Protein AF-A0A7S2LSP1-F1 (afdb_monomer_lite)

Foldseek 3Di:
DDDDDDDDDDDDDDPDDPPPPPDDDDPPPPPDDPPPPVVVVVVVVVVCVVDPVSVVVVVCVVVVVVVVVVVVVPPPDDDDPCPVQVVLQVCLVVCVCCVPPNQDPAFFDDDPVCVVVPVVVDDRNVRRVVVLVVLCVVLVNDLVVCQLFEEEEEQCQLPPSQLSSLVSSDLNHAYEYEHQHPSSQVNSVVVCVVVVSPRYHYDHDDLLDDPAAFQQGLEYHYGPPLVVDPDNPSNVVSSNRNHHVNGTYTD

Organism: NCBI:txid267567

pLDDT: mean 78.88, std 23.54, range [28.19, 98.88]

Secondary structure (DSSP, 8-state):
---------------------------------TTHHHHHHHHHHHHHHH-HHHHHHHHHHHHHHHHHHHHHHS-SS---TTHHHHHHHHHHHTTHHHHHHTT--S-----HHHHHH-TTSS-HHHHHHHHHHHHHHHTT--TTTTTT-EEEEET-TTSHHHHHHHHHT-TT-EEEEEES-HHHHHHHHHHHHHTT-TTEEEEE--TTS--S-TT-EEEEE-SS-GGG-S-HHHHHHHHHHHEEEEEEEE-

InterPro domains:
  IPR025714 Methyltransferase domain [PF13847] (146-251)
  IPR025774 Picrinine-N-methytransferase-like [PS51581] (66-251)
  IPR029063 S-adenosyl-L-methionine-dependent methyltransferase superfamily [G3DSA:3.40.50.150] (92-251)
  IPR029063 S-adenosyl-L-methionine-dependent methyltransferase superfamily [SSF53335] (82-250)
  IPR050447 Erg6/SMT methyltransferase [PTHR44068] (80-251)

Sequence (251 aa):
MRTFASAAAAGSFLLAAPSSAFTTQPRQQQSSSTALSMGLKTQIVSKVVQNPITAAVAGTALVGTAAVKVVLDRPSRTYNENSVAEEYDAWTQDGILEYYWGEHIHLGYYDEEEMKNGYKKKDFIQAKYDFIDEMMKFGGIDAEADKGAKVLDVGCGFGGTSRYLADKLGPKADVTGITLSPNQVKRGTELAEERGLSNAKFTVMNALEMDFPDNSFDIVWACESGEHMPDKEAYINEMMRVLKPGGKFVM

Radius of gyration: 30.18 Å; chains: 1; bounding box: 73×59×81 Å

Structure (mmCIF, N/CA/C/O backbone):
data_AF-A0A7S2LSP1-F1
#
_entry.id   AF-A0A7S2LSP1-F1
#
loop_
_atom_site.group_PDB
_atom_site.id
_atom_site.type_symbol
_atom_site.label_atom_id
_atom_site.label_alt_id
_atom_site.label_comp_id
_atom_site.label_asym_id
_atom_site.label_entity_id
_atom_site.label_seq_id
_atom_site.pdbx_PDB_ins_code
_atom_site.Cartn_x
_atom_site.Cartn_y
_atom_site.Cartn_z
_atom_site.occupancy
_atom_site.B_iso_or_equiv
_atom_site.auth_seq_id
_atom_site.auth_comp_id
_atom_site.auth_asym_id
_atom_site.auth_atom_id
_atom_site.pdbx_PDB_model_num
ATOM 1 N N . MET A 1 1 ? -54.194 29.969 12.866 1.00 36.47 1 MET A N 1
ATOM 2 C CA . MET A 1 1 ? -54.854 31.291 12.906 1.00 36.47 1 MET A CA 1
ATOM 3 C C . MET A 1 1 ? -53.920 32.281 12.220 1.00 36.47 1 MET A C 1
ATOM 5 O O . MET A 1 1 ? -52.794 32.411 12.670 1.00 36.47 1 MET A O 1
ATOM 9 N N . ARG A 1 2 ? -54.406 32.912 11.138 1.00 38.59 2 ARG A N 1
ATOM 10 C CA . ARG A 1 2 ? -53.826 34.027 10.353 1.00 38.59 2 ARG A CA 1
ATOM 11 C C . ARG A 1 2 ? -52.707 33.733 9.342 1.00 38.59 2 ARG A C 1
ATOM 13 O O . ARG A 1 2 ? -51.523 33.892 9.591 1.00 38.59 2 ARG A O 1
ATOM 20 N N . THR A 1 3 ? -53.191 33.409 8.147 1.00 34.12 3 THR A N 1
ATOM 21 C CA . THR A 1 3 ? -52.771 33.924 6.835 1.00 34.12 3 THR A CA 1
ATOM 22 C C . THR A 1 3 ? -52.621 35.453 6.790 1.00 34.12 3 THR A C 1
ATOM 24 O O . THR A 1 3 ? -53.465 36.139 7.361 1.00 34.12 3 THR A O 1
ATOM 27 N N . PHE A 1 4 ? -51.662 35.969 6.011 1.00 35.19 4 PHE A N 1
ATOM 28 C CA . PHE A 1 4 ? -51.899 36.997 4.983 1.00 35.19 4 PHE A CA 1
ATOM 29 C C . PHE A 1 4 ? -50.812 36.923 3.903 1.00 35.19 4 PHE A C 1
ATOM 31 O O . PHE A 1 4 ? -49.624 36.813 4.190 1.00 35.19 4 PHE A O 1
ATOM 38 N N . ALA A 1 5 ? -51.284 36.941 2.661 1.00 32.72 5 ALA A N 1
ATOM 39 C CA . ALA A 1 5 ? -50.531 36.947 1.423 1.00 32.72 5 ALA A CA 1
ATOM 40 C C . ALA A 1 5 ? -50.261 38.385 0.949 1.00 32.72 5 ALA A C 1
ATOM 42 O O . ALA A 1 5 ? -51.041 39.284 1.255 1.00 32.72 5 ALA A O 1
ATOM 43 N N . SER A 1 6 ? -49.245 38.564 0.102 1.00 32.78 6 SER A N 1
ATOM 44 C CA . SER A 1 6 ? -49.302 39.523 -1.007 1.00 32.78 6 SER A CA 1
ATOM 45 C C . SER A 1 6 ? -48.396 39.061 -2.149 1.00 32.78 6 SER A C 1
ATOM 47 O O . SER A 1 6 ? -47.192 38.899 -1.978 1.00 32.78 6 SER A O 1
ATOM 49 N N . ALA A 1 7 ? -49.018 38.859 -3.311 1.00 30.23 7 ALA A N 1
ATOM 50 C CA . ALA A 1 7 ? -48.406 38.824 -4.640 1.00 30.23 7 ALA A CA 1
ATOM 51 C C . ALA A 1 7 ? -47.999 40.271 -5.042 1.00 30.23 7 ALA A C 1
ATOM 53 O O . ALA A 1 7 ? -48.320 41.201 -4.306 1.00 30.23 7 ALA A O 1
ATOM 54 N N . ALA A 1 8 ? -47.338 40.624 -6.144 1.00 28.92 8 ALA A N 1
ATOM 55 C CA . ALA A 1 8 ? -46.839 39.980 -7.355 1.00 28.92 8 ALA A CA 1
ATOM 56 C C . ALA A 1 8 ? -45.820 40.962 -7.987 1.00 28.92 8 ALA A C 1
ATOM 58 O O . ALA A 1 8 ? -45.977 42.166 -7.798 1.00 28.92 8 ALA A O 1
ATOM 59 N N . ALA A 1 9 ? -44.865 40.490 -8.795 1.00 29.41 9 ALA A N 1
ATOM 60 C CA . ALA A 1 9 ? -44.631 41.002 -10.157 1.00 29.41 9 ALA A CA 1
ATOM 61 C C . ALA A 1 9 ? -43.457 40.275 -10.832 1.00 29.41 9 ALA A C 1
ATOM 63 O O . ALA A 1 9 ? -42.404 40.052 -10.245 1.00 29.41 9 ALA A O 1
ATOM 64 N N . ALA A 1 10 ? -43.707 39.906 -12.084 1.00 31.02 10 ALA A N 1
ATOM 65 C CA . ALA A 1 10 ? -42.876 39.151 -13.002 1.00 31.02 10 ALA A CA 1
ATOM 66 C C . ALA A 1 10 ? -41.481 39.744 -13.263 1.00 31.02 10 ALA A C 1
ATOM 68 O O . ALA A 1 10 ? -41.325 40.938 -13.505 1.00 31.02 10 ALA A O 1
ATOM 69 N N . GLY A 1 11 ? -40.499 38.849 -13.347 1.00 28.19 11 GLY A N 1
ATOM 70 C CA . GLY A 1 11 ? -39.176 39.091 -13.909 1.00 28.19 11 GLY A CA 1
ATOM 71 C C . GLY A 1 11 ? -38.591 37.765 -14.379 1.00 28.19 11 GLY A C 1
ATOM 72 O O . GLY A 1 11 ? -37.789 37.151 -13.685 1.00 28.19 11 GLY A O 1
ATOM 73 N N . SER A 1 12 ? -39.071 37.276 -15.522 1.00 33.75 12 SER A N 1
ATOM 74 C CA . SER A 1 12 ? -38.555 36.074 -16.176 1.00 33.75 12 SER A CA 1
ATOM 75 C C . SER A 1 12 ? -37.100 36.279 -16.595 1.00 33.75 12 SER A C 1
ATOM 77 O O . SER A 1 12 ? -36.829 37.118 -17.447 1.00 33.75 12 SER A O 1
ATOM 79 N N . PHE A 1 13 ? -36.188 35.462 -16.074 1.00 30.25 13 PHE A N 1
ATOM 80 C CA . PHE A 1 13 ? -34.921 35.158 -16.737 1.00 30.25 13 PHE A CA 1
ATOM 81 C C . PHE A 1 13 ? -34.689 33.647 -16.660 1.00 30.25 13 PHE A C 1
ATOM 83 O O . PHE A 1 13 ? -34.227 33.108 -15.658 1.00 30.25 13 PHE A O 1
ATOM 90 N N . LEU A 1 14 ? -35.079 32.962 -17.739 1.00 28.83 14 LEU A N 1
ATOM 91 C CA . LEU A 1 14 ? -34.605 31.620 -18.049 1.00 28.83 14 LEU A CA 1
ATOM 92 C C . LEU A 1 14 ? -33.095 31.708 -18.307 1.00 28.83 14 LEU A C 1
ATOM 94 O O . LEU A 1 14 ? -32.675 32.352 -19.268 1.00 28.83 14 LEU A O 1
ATOM 98 N N . LEU A 1 15 ? -32.285 31.027 -17.499 1.00 31.31 15 LEU A N 1
ATOM 99 C CA . LEU A 1 15 ? -30.933 30.647 -17.903 1.00 31.31 15 LEU A CA 1
ATOM 100 C C . LEU A 1 15 ? -31.055 29.378 -18.747 1.00 31.31 15 LEU A C 1
ATOM 102 O O . LEU A 1 15 ? -31.272 28.279 -18.242 1.00 31.31 15 LEU A O 1
ATOM 106 N N . ALA A 1 16 ? -31.009 29.582 -20.061 1.00 32.25 16 ALA A N 1
ATOM 107 C CA . ALA A 1 16 ? -31.028 28.534 -21.063 1.00 32.25 16 ALA A CA 1
ATOM 108 C C . ALA A 1 16 ? -29.745 27.694 -20.989 1.00 32.25 16 ALA A C 1
ATOM 110 O O . ALA A 1 16 ? -28.635 28.222 -21.038 1.00 32.25 16 ALA A O 1
ATOM 111 N N . ALA A 1 17 ? -29.915 26.375 -20.923 1.00 36.56 17 ALA A N 1
ATOM 112 C CA . ALA A 1 17 ? -28.877 25.420 -21.280 1.00 36.56 17 ALA A CA 1
ATOM 113 C C . ALA A 1 17 ? -28.510 25.602 -22.766 1.00 36.56 17 ALA A C 1
ATOM 115 O O . ALA A 1 17 ? -29.412 25.825 -23.582 1.00 36.56 17 ALA A O 1
ATOM 116 N N . PRO A 1 18 ? -27.232 25.485 -23.166 1.00 32.72 18 PRO A N 1
ATOM 117 C CA . PRO A 1 18 ? -26.888 25.483 -24.577 1.00 32.72 18 PRO A CA 1
ATOM 118 C C . PRO A 1 18 ? -27.371 24.170 -25.205 1.00 32.72 18 PRO A C 1
ATOM 120 O O . PRO A 1 18 ? -26.727 23.129 -25.110 1.00 32.72 18 PRO A O 1
ATOM 123 N N . SER A 1 19 ? -28.532 24.226 -25.855 1.00 33.56 19 SER A N 1
ATOM 124 C CA . SER A 1 19 ? -28.987 23.210 -26.795 1.00 33.56 19 SER A CA 1
ATOM 125 C C . SER A 1 19 ? -28.207 23.370 -28.101 1.00 33.56 19 SER A C 1
ATOM 127 O O . SER A 1 19 ? -28.525 24.235 -28.919 1.00 33.56 19 SER A O 1
ATOM 129 N N . SER A 1 20 ? -27.196 22.541 -28.338 1.00 34.50 20 SER A N 1
ATOM 130 C CA . SER A 1 20 ? -26.651 22.347 -29.683 1.00 34.50 20 SER A CA 1
ATOM 131 C C . SER A 1 20 ? -27.585 21.416 -30.460 1.00 34.50 20 SER A C 1
ATOM 133 O O . SER A 1 20 ? -27.357 20.218 -30.611 1.00 34.50 20 SER A O 1
ATOM 135 N N . ALA A 1 21 ? -28.688 21.989 -30.942 1.00 33.03 21 ALA A N 1
ATOM 136 C CA . ALA A 1 21 ? -29.533 21.357 -31.938 1.00 33.03 21 ALA A CA 1
ATOM 137 C C . ALA A 1 21 ? -28.718 21.173 -33.226 1.00 33.03 21 ALA A C 1
ATOM 139 O O . ALA A 1 21 ? -28.309 22.143 -33.869 1.00 33.03 21 ALA A O 1
ATOM 140 N N . PHE A 1 22 ? -28.487 19.915 -33.596 1.00 30.62 22 PHE A N 1
ATOM 141 C CA . PHE A 1 22 ? -28.019 19.519 -34.918 1.00 30.62 22 PHE A CA 1
ATOM 142 C C . PHE A 1 22 ? -28.998 20.058 -35.971 1.00 30.62 22 PHE A C 1
ATOM 144 O O . PHE A 1 22 ? -30.047 19.472 -36.225 1.00 30.62 22 PHE A O 1
ATOM 151 N N . THR A 1 23 ? -28.665 21.196 -36.579 1.00 30.95 23 THR A N 1
ATOM 152 C CA . THR A 1 23 ? -29.337 21.675 -37.787 1.00 30.95 23 THR A CA 1
ATOM 153 C C . THR A 1 23 ? -28.594 21.097 -38.980 1.00 30.95 23 THR A C 1
ATOM 155 O O . THR A 1 23 ? -27.478 21.499 -39.306 1.00 30.95 23 THR A O 1
ATOM 158 N N . THR A 1 24 ? -29.213 20.112 -39.618 1.00 35.16 24 THR A N 1
ATOM 159 C CA . THR A 1 24 ? -28.797 19.554 -40.900 1.00 35.16 24 THR A CA 1
ATOM 160 C C . THR A 1 24 ? -29.021 20.589 -42.002 1.00 35.16 24 THR A C 1
ATOM 162 O O . THR A 1 24 ? -30.133 20.774 -42.488 1.00 35.16 24 THR A O 1
ATOM 165 N N . GLN A 1 25 ? -27.959 21.270 -42.438 1.00 35.34 25 GLN A N 1
ATOM 166 C CA . GLN A 1 25 ? -27.978 21.910 -43.754 1.00 35.34 25 GLN A CA 1
ATOM 167 C C . GLN A 1 25 ? -27.759 20.846 -44.842 1.00 35.34 25 GLN A C 1
ATOM 169 O O . GLN A 1 25 ? -26.892 19.981 -44.679 1.00 35.34 25 GLN A O 1
ATOM 174 N N . PRO A 1 26 ? -28.510 20.879 -45.959 1.00 31.83 26 PRO A N 1
ATOM 175 C CA . PRO A 1 26 ? -28.298 19.950 -47.054 1.00 31.83 26 PRO A CA 1
ATOM 176 C C . PRO A 1 26 ? -26.955 20.271 -47.709 1.00 31.83 26 PRO A C 1
ATOM 178 O O . PRO A 1 26 ? -26.747 21.340 -48.283 1.00 31.83 26 PRO A O 1
ATOM 181 N N . ARG A 1 27 ? -26.023 19.325 -47.608 1.00 30.88 27 ARG A N 1
ATOM 182 C CA . ARG A 1 27 ? -24.746 19.382 -48.311 1.00 30.88 27 ARG A CA 1
ATOM 183 C C . ARG A 1 27 ? -25.042 19.366 -49.808 1.00 30.88 27 ARG A C 1
ATOM 185 O O . ARG A 1 27 ? -25.559 18.373 -50.315 1.00 30.88 27 ARG A O 1
ATOM 192 N N . GLN A 1 28 ? -24.715 20.452 -50.509 1.00 31.45 28 GLN A N 1
ATOM 193 C CA . GLN A 1 28 ? -24.675 20.437 -51.966 1.00 31.45 28 GLN A CA 1
ATOM 194 C C . GLN A 1 28 ? -23.787 19.276 -52.410 1.00 31.45 28 GLN A C 1
ATOM 196 O O . GLN A 1 28 ? -22.609 19.185 -52.057 1.00 31.45 28 GLN A O 1
ATOM 201 N N . GLN A 1 29 ? -24.390 18.367 -53.164 1.00 36.03 29 GLN A N 1
ATOM 202 C CA . GLN A 1 29 ? -23.725 17.242 -53.784 1.00 36.03 29 GLN A CA 1
ATOM 203 C C . GLN A 1 29 ? -22.889 17.785 -54.946 1.00 36.03 29 GLN A C 1
ATOM 205 O O . GLN A 1 29 ? -23.326 17.823 -56.091 1.00 36.03 29 GLN A O 1
ATOM 210 N N . GLN A 1 30 ? -21.682 18.260 -54.641 1.00 31.86 30 GLN A N 1
ATOM 211 C CA . GLN A 1 30 ? -20.674 18.499 -55.662 1.00 31.86 30 GLN A CA 1
ATOM 212 C C . GLN A 1 30 ? -20.087 17.136 -56.035 1.00 31.86 30 GLN A C 1
ATOM 214 O O . GLN A 1 30 ? -19.256 16.576 -55.322 1.00 31.86 30 GLN A O 1
ATOM 219 N N . SER A 1 31 ? -20.576 16.569 -57.138 1.00 48.62 31 SER A N 1
ATOM 220 C CA . SER A 1 31 ? -19.979 15.395 -57.767 1.00 48.62 31 SER A CA 1
ATOM 221 C C . SER A 1 31 ? -18.606 15.778 -58.329 1.00 48.62 31 SER A C 1
ATOM 223 O O . SER A 1 31 ? -18.492 16.196 -59.482 1.00 48.62 31 SER A O 1
ATOM 225 N N . SER A 1 32 ? -17.552 15.676 -57.521 1.00 36.12 32 SER A N 1
ATOM 226 C CA . SER A 1 32 ? -16.181 15.702 -58.026 1.00 36.12 32 SER A CA 1
ATOM 227 C C . SER A 1 32 ? -15.772 14.277 -58.407 1.00 36.12 32 SER A C 1
ATOM 229 O O . SER A 1 32 ? -15.825 13.330 -57.626 1.00 36.12 32 SER A O 1
ATOM 231 N N . SER A 1 33 ? -15.455 14.128 -59.687 1.00 41.84 33 SER A N 1
ATOM 232 C CA . SER A 1 33 ? -15.175 12.886 -60.396 1.00 41.84 33 SER A CA 1
ATOM 233 C C . SER A 1 33 ? -14.120 12.006 -59.718 1.00 41.84 33 SER A C 1
ATOM 235 O O . SER A 1 33 ? -12.957 12.391 -59.587 1.00 41.84 33 SER A O 1
ATOM 237 N N . THR A 1 34 ? -14.491 10.761 -59.439 1.00 43.22 34 THR A N 1
ATOM 238 C CA . THR A 1 34 ? -13.656 9.652 -58.943 1.00 43.22 34 THR A CA 1
ATOM 239 C C . THR A 1 34 ? -12.623 9.126 -59.956 1.00 43.22 34 THR A C 1
ATOM 241 O O . THR A 1 34 ? -12.116 8.017 -59.811 1.00 43.22 34 THR A O 1
ATOM 244 N N . ALA A 1 35 ? -12.287 9.891 -60.997 1.00 41.19 35 ALA A N 1
ATOM 245 C CA . ALA A 1 35 ? -11.472 9.407 -62.111 1.00 41.19 35 ALA A CA 1
ATOM 246 C C . ALA A 1 35 ? -9.956 9.623 -61.930 1.00 41.19 35 ALA A C 1
ATOM 248 O O . ALA A 1 35 ? -9.170 8.902 -62.541 1.00 41.19 35 ALA A O 1
ATOM 249 N N . LEU A 1 36 ? -9.512 10.555 -61.072 1.00 38.00 36 LEU A N 1
ATOM 250 C CA . LEU A 1 36 ? -8.075 10.855 -60.937 1.00 38.00 36 LEU A CA 1
ATOM 251 C C . LEU A 1 36 ? -7.322 9.971 -59.921 1.00 38.00 36 LEU A C 1
ATOM 253 O O . LEU A 1 36 ? -6.106 9.834 -60.030 1.00 38.00 36 LEU A O 1
ATOM 257 N N . SER A 1 37 ? -8.002 9.336 -58.954 1.00 41.91 37 SER A N 1
ATOM 258 C CA . SER A 1 37 ? -7.323 8.552 -57.900 1.00 41.91 37 SER A CA 1
ATOM 259 C C . SER A 1 37 ? -7.091 7.078 -58.259 1.00 41.91 37 SER A C 1
ATOM 261 O O . SER A 1 37 ? -6.185 6.452 -57.704 1.00 41.91 37 SER A O 1
ATOM 263 N N . MET A 1 38 ? -7.846 6.525 -59.219 1.00 39.69 38 MET A N 1
ATOM 264 C CA . MET A 1 38 ? -7.600 5.173 -59.735 1.00 39.69 38 MET A CA 1
ATOM 265 C C . MET A 1 38 ? -6.449 5.139 -60.745 1.00 39.69 38 MET A C 1
ATOM 267 O O . MET A 1 38 ? -5.655 4.207 -60.714 1.00 39.69 38 MET A O 1
ATOM 271 N N . GLY A 1 39 ? -6.292 6.162 -61.594 1.00 39.88 39 GLY A N 1
ATOM 272 C CA . GLY A 1 39 ? -5.244 6.179 -62.624 1.00 39.88 39 GLY A CA 1
ATOM 273 C C . GLY A 1 39 ? -3.821 6.132 -62.053 1.00 39.88 39 GLY A C 1
ATOM 274 O O . GLY A 1 39 ? -2.969 5.411 -62.569 1.00 39.88 39 GLY A O 1
ATOM 275 N N . LEU A 1 40 ? -3.578 6.832 -60.939 1.00 43.38 40 LEU A N 1
ATOM 276 C CA . LEU A 1 40 ? -2.264 6.871 -60.292 1.00 43.38 40 LEU A CA 1
ATOM 277 C C . LEU A 1 40 ? -1.933 5.560 -59.555 1.00 43.38 40 LEU A C 1
ATOM 279 O O . LEU A 1 40 ? -0.805 5.079 -59.633 1.00 43.38 40 LEU A O 1
ATOM 283 N N . LYS A 1 41 ? -2.924 4.935 -58.898 1.00 47.47 41 LYS A N 1
ATOM 284 C CA . LYS A 1 41 ? -2.752 3.634 -58.228 1.00 47.47 41 LYS A CA 1
ATOM 285 C C . LYS A 1 41 ? -2.502 2.510 -59.239 1.00 47.47 41 LYS A C 1
ATOM 287 O O . LYS A 1 41 ? -1.605 1.701 -59.026 1.00 47.47 41 LYS A O 1
ATOM 292 N N . THR A 1 42 ? -3.204 2.502 -60.371 1.00 46.16 42 THR A N 1
ATOM 293 C CA . THR A 1 42 ? -3.038 1.469 -61.408 1.00 46.16 42 THR A CA 1
ATOM 294 C C . THR A 1 42 ? -1.716 1.610 -62.175 1.00 46.16 42 THR A C 1
ATOM 296 O O . THR A 1 42 ? -1.091 0.603 -62.496 1.00 46.16 42 THR A O 1
ATOM 299 N N . GLN A 1 43 ? -1.222 2.834 -62.410 1.00 47.81 43 GLN A N 1
ATOM 300 C CA . GLN A 1 43 ? 0.088 3.064 -63.045 1.00 47.81 43 GLN A CA 1
ATOM 301 C C . GLN A 1 43 ? 1.274 2.641 -62.163 1.00 47.81 43 GLN A C 1
ATOM 303 O O . GLN A 1 43 ? 2.248 2.081 -62.669 1.00 47.81 43 GLN A O 1
ATOM 308 N N . ILE A 1 44 ? 1.194 2.873 -60.849 1.00 51.66 44 ILE A N 1
ATOM 309 C CA . ILE A 1 44 ? 2.241 2.467 -59.899 1.00 51.66 44 ILE A CA 1
ATOM 310 C C . ILE A 1 44 ? 2.258 0.941 -59.752 1.00 51.66 44 ILE A C 1
ATOM 312 O O . ILE A 1 44 ? 3.320 0.330 -59.850 1.00 51.66 44 ILE A O 1
ATOM 316 N N . VAL A 1 45 ? 1.086 0.310 -59.624 1.00 52.69 45 VAL A N 1
ATOM 317 C CA . VAL A 1 45 ? 0.968 -1.157 -59.566 1.00 52.69 45 VAL A CA 1
ATOM 318 C C . VAL A 1 45 ? 1.456 -1.800 -60.873 1.00 52.69 45 VAL A C 1
ATOM 320 O O . VAL A 1 45 ? 2.208 -2.768 -60.833 1.00 52.69 45 VAL A O 1
ATOM 323 N N . SER A 1 46 ? 1.142 -1.218 -62.036 1.00 49.91 46 SER A N 1
ATOM 324 C CA . SER A 1 46 ? 1.602 -1.726 -63.338 1.00 49.91 46 SER A CA 1
ATOM 325 C C . SER A 1 46 ? 3.122 -1.644 -63.532 1.00 49.91 46 SER A C 1
ATOM 327 O O . SER A 1 46 ? 3.687 -2.528 -64.172 1.00 49.91 46 SER A O 1
ATOM 329 N N . LYS A 1 47 ? 3.804 -0.614 -63.005 1.00 49.59 47 LYS A N 1
ATOM 330 C CA . LYS A 1 47 ? 5.272 -0.485 -63.118 1.00 49.59 47 LYS A CA 1
ATOM 331 C C . LYS A 1 47 ? 6.030 -1.384 -62.142 1.00 49.59 47 LYS A C 1
ATOM 333 O O . LYS A 1 47 ? 7.102 -1.874 -62.484 1.00 49.59 47 LYS A O 1
ATOM 338 N N . VAL A 1 48 ? 5.474 -1.6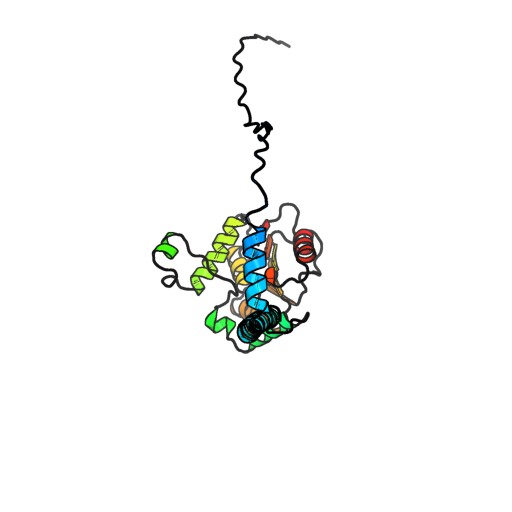25 -60.954 1.00 51.34 48 VAL A N 1
ATOM 339 C CA . VAL A 1 48 ? 6.079 -2.508 -59.942 1.00 51.34 48 VAL A CA 1
ATOM 340 C C . VAL A 1 48 ? 6.031 -3.977 -60.377 1.00 51.34 48 VAL A C 1
ATOM 342 O O . VAL A 1 48 ? 6.959 -4.719 -60.079 1.00 51.34 48 VAL A O 1
ATOM 345 N N . VAL A 1 49 ? 5.008 -4.387 -61.136 1.00 51.84 49 VAL A N 1
ATOM 346 C CA . VAL A 1 49 ? 4.830 -5.782 -61.590 1.00 51.84 49 VAL A CA 1
ATOM 347 C C . VAL A 1 49 ? 5.649 -6.118 -62.850 1.00 51.84 49 VAL A C 1
ATOM 349 O O . VAL A 1 49 ? 5.959 -7.281 -63.084 1.00 51.84 49 VAL A O 1
ATOM 352 N N . GLN A 1 50 ? 6.044 -5.125 -63.656 1.00 55.47 50 GLN A N 1
ATOM 353 C CA . GLN A 1 50 ? 6.770 -5.354 -64.918 1.00 55.47 50 GLN A CA 1
ATOM 354 C C . GLN A 1 50 ? 8.296 -5.420 -64.780 1.00 55.47 50 GLN A C 1
ATOM 356 O O . GLN A 1 50 ? 8.965 -5.904 -65.692 1.00 55.47 50 GLN A O 1
ATOM 361 N N . ASN A 1 51 ? 8.860 -4.955 -63.663 1.00 56.91 51 ASN A N 1
ATOM 362 C CA . ASN A 1 51 ? 10.293 -5.046 -63.408 1.00 56.91 51 ASN A CA 1
ATOM 363 C C . ASN A 1 51 ? 10.556 -6.087 -62.306 1.00 56.91 51 ASN A C 1
ATOM 365 O O . ASN A 1 51 ? 10.173 -5.846 -61.157 1.00 56.91 51 ASN A O 1
ATOM 369 N N . PRO A 1 52 ? 11.230 -7.214 -62.612 1.00 59.97 52 PRO A N 1
ATOM 370 C CA . PRO A 1 52 ? 11.478 -8.274 -61.636 1.00 59.97 52 PRO A CA 1
ATOM 371 C C . PRO A 1 52 ? 12.257 -7.775 -60.412 1.00 59.97 52 PRO A C 1
ATOM 373 O O . PRO A 1 52 ? 12.057 -8.286 -59.315 1.00 59.97 52 PRO A O 1
ATOM 376 N N . ILE A 1 53 ? 13.078 -6.729 -60.564 1.00 60.75 53 ILE A N 1
ATOM 377 C CA . ILE A 1 53 ? 13.816 -6.111 -59.455 1.00 60.75 53 ILE A CA 1
ATOM 378 C C . ILE A 1 53 ? 12.862 -5.338 -58.534 1.00 60.75 53 ILE A C 1
ATOM 380 O O . ILE A 1 53 ? 12.960 -5.435 -57.316 1.00 60.75 53 ILE A O 1
ATOM 384 N N . THR A 1 54 ? 11.906 -4.591 -59.090 1.00 59.06 54 THR A N 1
ATOM 385 C CA . THR A 1 54 ? 10.965 -3.779 -58.301 1.00 59.06 54 THR A CA 1
ATOM 386 C C . THR A 1 54 ? 9.914 -4.643 -57.603 1.00 59.06 54 THR A C 1
ATOM 388 O O . THR A 1 54 ? 9.596 -4.387 -56.442 1.00 59.06 54 THR A O 1
ATOM 391 N N . ALA A 1 55 ? 9.434 -5.701 -58.263 1.00 59.75 55 ALA A N 1
ATOM 392 C CA . ALA A 1 55 ? 8.562 -6.704 -57.654 1.00 59.75 55 ALA A CA 1
ATOM 393 C C . ALA A 1 55 ? 9.272 -7.452 -56.515 1.00 59.75 55 ALA A C 1
ATOM 395 O O . ALA A 1 55 ? 8.690 -7.632 -55.445 1.00 59.75 55 ALA A O 1
ATOM 396 N N . ALA A 1 56 ? 10.543 -7.827 -56.717 1.00 61.72 56 ALA A N 1
ATOM 397 C CA . ALA A 1 56 ? 11.352 -8.456 -55.681 1.00 61.72 56 ALA A CA 1
ATOM 398 C C . ALA A 1 56 ? 11.515 -7.530 -54.470 1.00 61.72 56 ALA A C 1
ATOM 400 O O . ALA A 1 56 ? 11.168 -7.942 -53.372 1.00 61.72 56 ALA A O 1
ATOM 401 N N . VAL A 1 57 ? 11.935 -6.273 -54.669 1.00 64.00 57 VAL A N 1
ATOM 402 C CA . VAL A 1 57 ? 12.130 -5.284 -53.589 1.00 64.00 57 VAL A CA 1
ATOM 403 C C . VAL A 1 57 ? 10.836 -5.001 -52.816 1.00 64.00 57 VAL A C 1
ATOM 405 O O . VAL A 1 57 ? 10.860 -4.926 -51.587 1.00 64.00 57 VAL A O 1
ATOM 408 N N . ALA A 1 58 ? 9.696 -4.876 -53.502 1.00 63.81 58 ALA A N 1
ATOM 409 C CA . ALA A 1 58 ? 8.400 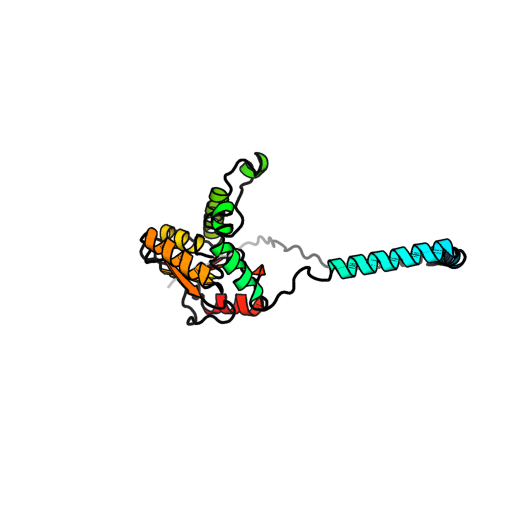-4.695 -52.845 1.00 63.81 58 ALA A CA 1
ATOM 410 C C . ALA A 1 58 ? 7.985 -5.939 -52.035 1.00 63.81 58 ALA A C 1
ATOM 412 O O . ALA A 1 58 ? 7.464 -5.809 -50.926 1.00 63.81 58 ALA A O 1
ATOM 413 N N . GLY A 1 59 ? 8.264 -7.137 -52.559 1.00 63.38 59 GLY A N 1
ATOM 414 C CA . GLY A 1 59 ? 8.060 -8.404 -51.859 1.00 63.38 59 GLY A CA 1
ATOM 415 C C . GLY A 1 59 ? 8.923 -8.528 -50.601 1.00 63.38 59 GLY A C 1
ATOM 416 O O . GLY A 1 59 ? 8.399 -8.855 -49.538 1.00 63.38 59 GLY A O 1
ATOM 417 N N . THR A 1 60 ? 10.219 -8.197 -50.674 1.00 65.12 60 THR A N 1
ATOM 418 C CA . THR A 1 60 ? 11.113 -8.215 -49.502 1.00 65.12 60 THR A CA 1
ATOM 419 C C . THR A 1 60 ? 10.710 -7.186 -48.456 1.00 65.12 60 THR A C 1
ATOM 421 O O . THR A 1 60 ? 10.787 -7.485 -47.269 1.00 65.12 60 THR A O 1
ATOM 424 N N . ALA A 1 61 ? 10.249 -6.001 -48.866 1.00 71.19 61 ALA A N 1
ATOM 425 C CA . ALA A 1 61 ? 9.764 -4.986 -47.935 1.00 71.19 61 ALA A CA 1
ATOM 426 C C . ALA A 1 61 ? 8.511 -5.460 -47.180 1.00 71.19 61 ALA A C 1
ATOM 428 O O . ALA A 1 61 ? 8.467 -5.361 -45.958 1.00 71.19 61 ALA A O 1
ATOM 429 N N . LEU A 1 62 ? 7.532 -6.050 -47.877 1.00 69.56 62 LEU A N 1
ATOM 430 C CA . LEU A 1 62 ? 6.321 -6.600 -47.253 1.00 69.56 62 LEU A CA 1
ATOM 431 C C . LEU A 1 62 ? 6.628 -7.752 -46.293 1.00 69.56 62 LEU A C 1
ATOM 433 O O . LEU A 1 62 ? 6.109 -7.773 -45.178 1.00 69.56 62 LEU A O 1
ATOM 437 N N . VAL A 1 63 ? 7.494 -8.685 -46.697 1.00 74.00 63 VAL A N 1
ATOM 438 C CA . VAL A 1 63 ? 7.931 -9.796 -45.837 1.00 74.00 63 VAL A CA 1
ATOM 439 C C . VAL A 1 63 ? 8.725 -9.274 -44.640 1.00 74.00 63 VAL A C 1
ATOM 441 O O . VAL A 1 63 ? 8.511 -9.739 -43.526 1.00 74.00 63 VAL A O 1
ATOM 444 N N . GLY A 1 64 ? 9.588 -8.276 -44.838 1.00 77.12 64 GLY A N 1
ATOM 445 C CA . GLY A 1 64 ? 10.346 -7.630 -43.770 1.00 77.12 64 GLY A CA 1
ATOM 446 C C . GLY A 1 64 ? 9.439 -6.940 -42.752 1.00 77.12 64 GLY A C 1
ATOM 447 O O . GLY A 1 64 ? 9.574 -7.180 -41.557 1.00 77.12 64 GLY A O 1
ATOM 448 N N . THR A 1 65 ? 8.464 -6.148 -43.203 1.00 75.44 65 THR A N 1
ATOM 449 C CA . THR A 1 65 ? 7.488 -5.501 -42.313 1.00 75.44 65 THR A CA 1
ATOM 450 C C . THR A 1 65 ? 6.616 -6.525 -41.592 1.00 75.44 65 THR A C 1
ATOM 452 O O . THR A 1 65 ? 6.386 -6.378 -40.396 1.00 75.44 65 THR A O 1
ATOM 455 N N . ALA A 1 66 ? 6.169 -7.584 -42.272 1.00 76.75 66 ALA A N 1
ATOM 456 C CA . ALA A 1 66 ? 5.409 -8.659 -41.641 1.00 76.75 66 ALA A CA 1
ATOM 457 C C . ALA A 1 66 ? 6.249 -9.427 -40.607 1.00 76.75 66 ALA A C 1
ATOM 459 O O . ALA A 1 66 ? 5.753 -9.716 -39.526 1.00 76.75 66 ALA A O 1
ATOM 460 N N . ALA A 1 67 ? 7.524 -9.706 -40.891 1.00 78.38 67 ALA A N 1
ATOM 461 C CA . ALA A 1 67 ? 8.434 -10.361 -39.956 1.00 78.38 67 ALA A CA 1
ATOM 462 C C . ALA A 1 67 ? 8.720 -9.483 -38.732 1.00 78.38 67 ALA A C 1
ATOM 464 O O . ALA A 1 67 ? 8.635 -9.968 -37.609 1.00 78.38 67 ALA A O 1
ATOM 465 N N . VAL A 1 68 ? 8.980 -8.186 -38.931 1.00 77.00 68 VAL A N 1
ATOM 466 C CA . VAL A 1 68 ? 9.125 -7.214 -37.836 1.00 77.00 68 VAL A CA 1
ATOM 467 C C . VAL A 1 68 ? 7.842 -7.147 -37.015 1.00 77.00 68 VAL A C 1
ATOM 469 O O . VAL A 1 68 ? 7.910 -7.218 -35.795 1.00 77.00 68 VAL A O 1
ATOM 472 N N . LYS A 1 69 ? 6.670 -7.098 -37.658 1.00 74.31 69 LYS A N 1
ATOM 473 C CA . LYS A 1 69 ? 5.385 -7.116 -36.956 1.00 74.31 69 LYS A CA 1
ATOM 474 C C . LYS A 1 69 ? 5.207 -8.402 -36.148 1.00 74.31 69 LYS A C 1
ATOM 476 O O . LYS A 1 69 ? 4.851 -8.325 -34.989 1.00 74.31 69 LYS A O 1
ATOM 481 N N . VAL A 1 70 ? 5.521 -9.567 -36.710 1.00 77.25 70 VAL A N 1
ATOM 482 C CA . VAL A 1 70 ? 5.451 -10.855 -35.999 1.00 77.25 70 VAL A CA 1
ATOM 483 C C . VAL A 1 70 ? 6.429 -10.911 -34.823 1.00 77.25 70 VAL A C 1
ATOM 485 O O . VAL A 1 70 ? 6.104 -11.503 -33.802 1.00 77.25 70 VAL A O 1
ATOM 488 N N . VAL A 1 71 ? 7.615 -10.314 -34.944 1.00 77.44 71 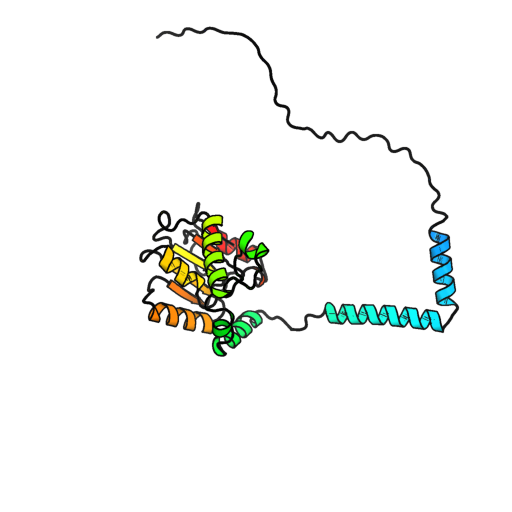VAL A N 1
ATOM 489 C CA . VAL A 1 71 ? 8.585 -10.221 -33.842 1.00 77.44 71 VAL A CA 1
ATOM 490 C C . VAL A 1 71 ? 8.105 -9.255 -32.756 1.00 77.44 71 VAL A C 1
ATOM 492 O O . VAL A 1 71 ? 8.278 -9.559 -31.585 1.00 77.44 71 VAL A O 1
ATOM 495 N N . LEU A 1 72 ? 7.488 -8.130 -33.126 1.00 73.44 72 LEU A N 1
ATOM 496 C CA . LEU A 1 72 ? 6.956 -7.141 -32.181 1.00 73.44 72 LEU A CA 1
ATOM 497 C C . LEU A 1 72 ? 5.645 -7.590 -31.515 1.00 73.44 72 LEU A C 1
ATOM 499 O O . LEU A 1 72 ? 5.422 -7.287 -30.349 1.00 73.44 72 LEU A O 1
ATOM 503 N N . ASP A 1 73 ? 4.788 -8.309 -32.242 1.00 74.06 73 ASP A N 1
ATOM 504 C CA . ASP A 1 73 ? 3.518 -8.851 -31.741 1.00 74.06 73 ASP A CA 1
ATOM 505 C C . ASP A 1 73 ? 3.725 -10.106 -30.882 1.00 74.06 73 ASP A C 1
ATOM 507 O O . ASP A 1 73 ? 2.838 -10.490 -30.121 1.00 74.06 73 ASP A O 1
ATOM 511 N N . ARG A 1 74 ? 4.864 -10.795 -31.033 1.00 68.12 74 ARG A N 1
ATOM 512 C CA . ARG A 1 74 ? 5.229 -11.902 -30.153 1.00 68.12 74 ARG A CA 1
ATOM 513 C C . ARG A 1 74 ? 5.796 -11.309 -28.868 1.00 68.12 74 ARG A C 1
ATOM 515 O O . ARG A 1 74 ? 6.873 -10.714 -28.923 1.00 68.12 74 ARG A O 1
ATOM 522 N N . PRO A 1 75 ? 5.125 -11.476 -27.715 1.00 56.69 75 PRO A N 1
ATOM 523 C CA . PRO A 1 75 ? 5.698 -11.035 -26.457 1.00 56.69 75 PRO A CA 1
ATOM 524 C C . PRO A 1 75 ? 7.051 -11.729 -26.276 1.00 56.69 75 PRO A C 1
ATOM 526 O O . PRO A 1 75 ? 7.187 -12.932 -26.508 1.00 56.69 75 PRO A O 1
ATOM 529 N N . SER A 1 76 ? 8.073 -10.962 -25.895 1.00 58.41 76 SER A N 1
ATOM 530 C CA . SER A 1 76 ? 9.436 -11.476 -25.698 1.00 58.41 76 SER A CA 1
ATOM 531 C C . SER A 1 76 ? 9.529 -12.503 -24.562 1.00 58.41 76 SER A C 1
ATOM 533 O O . SER A 1 76 ? 10.548 -13.180 -24.429 1.00 58.41 76 SER A O 1
ATOM 535 N N . ARG A 1 77 ? 8.464 -12.626 -23.758 1.00 54.97 77 ARG A N 1
ATOM 536 C CA . ARG A 1 77 ? 8.306 -13.559 -22.645 1.00 54.97 77 ARG A CA 1
ATOM 537 C C . ARG A 1 77 ? 6.937 -14.232 -22.697 1.00 54.97 77 ARG A C 1
ATOM 539 O O . ARG A 1 77 ? 5.936 -13.613 -23.051 1.00 54.97 77 ARG A O 1
ATOM 546 N N . THR A 1 78 ? 6.898 -15.506 -22.329 1.00 51.00 78 THR A N 1
ATOM 547 C CA . THR A 1 78 ? 5.652 -16.243 -22.106 1.00 51.00 78 THR A CA 1
ATOM 548 C C . THR A 1 78 ? 5.147 -15.937 -20.701 1.00 51.00 78 THR A C 1
ATOM 550 O O . THR A 1 78 ? 5.788 -16.334 -19.732 1.00 51.00 78 THR A O 1
ATOM 553 N N . TYR A 1 79 ? 4.017 -15.245 -20.599 1.00 53.75 79 TYR A N 1
ATOM 554 C CA . TYR A 1 79 ? 3.328 -15.021 -19.331 1.00 53.75 79 TYR A CA 1
ATOM 555 C C . TYR A 1 79 ? 2.440 -16.227 -19.022 1.00 53.75 79 TYR A C 1
ATOM 557 O O . TYR A 1 79 ? 1.710 -16.704 -19.893 1.00 53.75 79 TYR A O 1
ATOM 565 N N . ASN A 1 80 ? 2.524 -16.729 -17.797 1.00 70.38 80 ASN A N 1
ATOM 566 C CA . ASN A 1 80 ? 1.596 -17.716 -17.254 1.00 70.38 80 ASN A CA 1
ATOM 567 C C . ASN A 1 80 ? 1.004 -17.156 -15.950 1.00 70.38 80 ASN A C 1
ATOM 569 O O . ASN A 1 80 ? 1.423 -16.096 -15.489 1.00 70.38 80 ASN A O 1
ATOM 573 N N . GLU A 1 81 ? 0.030 -17.844 -15.357 1.00 63.41 81 GLU A N 1
ATOM 574 C CA . GLU A 1 81 ? -0.660 -17.365 -14.145 1.00 63.41 81 GLU A CA 1
ATOM 575 C C . GLU A 1 81 ? 0.297 -17.078 -12.972 1.00 63.41 81 GLU A C 1
ATOM 577 O O . GLU A 1 81 ? 0.022 -16.205 -12.153 1.00 63.41 81 GLU A O 1
ATOM 582 N N . ASN A 1 82 ? 1.459 -17.736 -12.936 1.00 75.19 82 ASN A N 1
ATOM 583 C CA . ASN A 1 82 ? 2.450 -17.609 -11.869 1.00 75.19 82 ASN A CA 1
ATOM 584 C C . ASN A 1 82 ? 3.613 -16.667 -12.211 1.00 75.19 82 ASN A C 1
ATOM 586 O O . ASN A 1 82 ? 4.366 -16.300 -11.312 1.00 75.19 82 ASN A O 1
ATOM 590 N N . SER A 1 83 ? 3.775 -16.244 -13.471 1.00 75.44 83 SER A N 1
ATOM 591 C CA . SER A 1 83 ? 4.998 -15.550 -13.906 1.00 75.44 83 SER A CA 1
ATOM 592 C C . SER A 1 83 ? 5.241 -14.236 -13.161 1.00 75.44 83 SER A C 1
ATOM 594 O O . SER A 1 83 ? 6.384 -13.864 -12.933 1.00 75.44 83 SER A O 1
ATOM 596 N N . VAL A 1 84 ? 4.172 -13.552 -12.740 1.00 74.69 84 VAL A N 1
ATOM 597 C CA . VAL A 1 84 ? 4.283 -12.319 -11.947 1.00 74.69 84 VAL A CA 1
ATOM 598 C C . VAL A 1 84 ? 4.825 -12.625 -10.549 1.00 74.69 84 VAL A C 1
ATOM 600 O O . VAL A 1 84 ? 5.770 -11.982 -10.101 1.00 74.69 84 VAL A O 1
ATOM 603 N N . ALA A 1 85 ? 4.263 -13.629 -9.871 1.00 73.31 85 ALA A N 1
ATOM 604 C CA . ALA A 1 85 ? 4.709 -14.026 -8.538 1.00 73.31 85 ALA A CA 1
ATOM 605 C C . ALA A 1 85 ? 6.168 -14.509 -8.552 1.00 73.31 85 ALA A C 1
ATOM 607 O O . ALA A 1 85 ? 6.950 -14.091 -7.704 1.00 73.31 85 ALA A O 1
ATOM 608 N N . GLU A 1 86 ? 6.548 -15.311 -9.553 1.00 76.62 86 GLU A N 1
ATOM 609 C CA . GLU A 1 86 ? 7.920 -15.800 -9.735 1.00 76.62 86 GLU A CA 1
ATOM 610 C C . GLU A 1 86 ? 8.930 -14.655 -9.943 1.00 76.62 86 GLU A C 1
ATOM 612 O O . GLU A 1 86 ? 10.012 -14.674 -9.353 1.00 76.62 86 GLU A O 1
ATOM 617 N N . GLU A 1 87 ? 8.588 -13.637 -10.744 1.00 76.81 87 GLU A N 1
ATOM 618 C CA . GLU A 1 87 ? 9.457 -12.473 -10.971 1.00 76.81 87 GLU A CA 1
ATOM 619 C C . GLU A 1 87 ? 9.643 -11.641 -9.691 1.00 76.81 87 GLU A C 1
ATOM 621 O O . GLU A 1 87 ? 10.775 -11.300 -9.336 1.00 76.81 87 GLU A O 1
ATOM 626 N N . TYR A 1 88 ? 8.561 -11.363 -8.956 1.00 75.56 88 TYR A N 1
ATOM 627 C CA . TYR A 1 88 ? 8.651 -10.637 -7.687 1.00 75.56 88 TYR A CA 1
ATOM 628 C C . TYR A 1 88 ? 9.394 -11.427 -6.608 1.00 75.56 88 TYR A C 1
ATOM 630 O O . TYR A 1 88 ? 10.196 -10.840 -5.880 1.00 75.56 88 TYR A O 1
ATOM 638 N N . ASP A 1 89 ? 9.189 -12.744 -6.528 1.00 75.19 89 ASP A N 1
ATOM 639 C CA . ASP A 1 89 ? 9.921 -13.612 -5.606 1.00 75.19 89 ASP A CA 1
ATOM 640 C C . ASP A 1 89 ? 11.430 -13.556 -5.864 1.00 75.19 89 ASP A C 1
ATOM 642 O O . ASP A 1 89 ? 12.199 -13.416 -4.908 1.00 75.19 89 ASP A O 1
ATOM 646 N N . ALA A 1 90 ? 11.847 -13.623 -7.133 1.00 69.06 90 ALA A N 1
ATOM 647 C CA . ALA A 1 90 ? 13.252 -13.535 -7.525 1.00 69.06 90 ALA A CA 1
ATOM 648 C C . ALA A 1 90 ? 13.849 -12.162 -7.182 1.00 69.06 90 ALA A C 1
ATOM 650 O O . ALA A 1 90 ? 14.895 -12.073 -6.543 1.00 69.06 90 ALA A O 1
ATOM 651 N N . TRP A 1 91 ? 13.162 -11.073 -7.532 1.00 69.81 91 TRP A N 1
ATOM 652 C CA . TRP A 1 91 ? 13.663 -9.725 -7.266 1.00 69.81 91 TRP A CA 1
ATOM 653 C C . TRP A 1 91 ? 13.732 -9.366 -5.781 1.00 69.81 91 TRP A C 1
ATOM 655 O O . TRP A 1 91 ? 14.631 -8.621 -5.376 1.00 69.81 91 TRP A O 1
ATOM 665 N N . THR A 1 92 ? 12.796 -9.872 -4.973 1.00 71.06 92 THR A N 1
ATOM 666 C CA . THR A 1 92 ? 12.839 -9.728 -3.514 1.00 71.06 92 THR A CA 1
ATOM 667 C C . THR A 1 92 ? 13.987 -10.544 -2.927 1.00 71.06 92 THR A C 1
ATOM 669 O O . THR A 1 92 ? 14.714 -10.029 -2.082 1.00 71.06 92 THR A O 1
ATOM 672 N N . GLN A 1 93 ? 14.211 -11.775 -3.399 1.00 68.44 93 GLN A N 1
ATOM 673 C CA . GLN A 1 93 ? 15.340 -12.595 -2.952 1.00 68.44 93 GLN A CA 1
ATOM 674 C C . GLN A 1 93 ? 16.694 -11.956 -3.285 1.00 68.44 93 GLN A C 1
ATOM 676 O O . GLN A 1 93 ? 17.594 -11.955 -2.444 1.00 68.44 93 GLN A O 1
ATOM 681 N N . ASP A 1 94 ? 16.827 -11.382 -4.478 1.00 69.19 94 ASP A N 1
ATOM 682 C CA . ASP A 1 94 ? 18.064 -10.742 -4.926 1.00 69.19 94 ASP A CA 1
ATOM 683 C C . ASP A 1 94 ? 18.306 -9.372 -4.260 1.00 69.19 94 ASP A C 1
ATOM 685 O O . ASP A 1 94 ? 19.367 -8.771 -4.441 1.00 69.19 94 ASP A O 1
ATOM 689 N N . GLY A 1 95 ? 17.325 -8.836 -3.519 1.00 72.19 95 GLY A N 1
ATOM 690 C CA . GLY A 1 95 ? 17.386 -7.514 -2.883 1.00 72.19 95 GLY A CA 1
ATOM 691 C C . GLY A 1 95 ? 17.435 -6.341 -3.873 1.00 72.19 95 GLY A C 1
ATOM 692 O O . GLY A 1 95 ? 17.602 -5.190 -3.470 1.00 72.19 95 GLY A O 1
ATOM 693 N N . ILE A 1 96 ? 17.281 -6.612 -5.173 1.00 73.12 96 ILE A N 1
ATOM 694 C CA . ILE A 1 96 ? 17.415 -5.628 -6.256 1.00 73.12 96 ILE A CA 1
ATOM 695 C C . ILE A 1 96 ? 16.347 -4.542 -6.131 1.00 73.12 96 ILE A C 1
ATOM 697 O O . ILE A 1 96 ? 16.646 -3.359 -6.309 1.00 73.12 96 ILE A O 1
ATOM 701 N N . LEU A 1 97 ? 15.110 -4.926 -5.804 1.00 70.25 97 LEU A N 1
ATOM 702 C CA . LEU A 1 97 ? 14.030 -3.957 -5.624 1.00 70.25 97 LEU A CA 1
ATOM 703 C C . LEU A 1 97 ? 14.283 -3.064 -4.415 1.00 70.25 97 LEU A C 1
ATOM 705 O O . LEU A 1 97 ? 14.229 -1.852 -4.563 1.00 70.25 97 LEU A O 1
ATOM 709 N N . GLU A 1 98 ? 14.642 -3.621 -3.260 1.00 77.88 98 GLU A N 1
ATOM 710 C CA . GLU A 1 98 ? 14.943 -2.804 -2.077 1.00 77.88 98 GLU A CA 1
ATOM 711 C C . GLU A 1 98 ? 16.099 -1.828 -2.337 1.00 77.88 98 GLU A C 1
ATOM 713 O O . GLU A 1 98 ? 16.014 -0.655 -1.976 1.00 77.88 98 GLU A O 1
ATOM 718 N N . TYR A 1 99 ? 17.147 -2.279 -3.033 1.00 75.69 99 TYR A N 1
ATOM 719 C CA . TYR A 1 99 ? 18.313 -1.452 -3.336 1.00 75.69 99 TYR A CA 1
ATOM 720 C C . TYR A 1 99 ? 17.999 -0.262 -4.258 1.00 75.69 99 TYR A C 1
ATOM 722 O O . TYR A 1 99 ? 18.460 0.850 -4.002 1.00 75.69 99 TYR A O 1
ATOM 730 N N . TYR A 1 100 ? 17.231 -0.471 -5.334 1.00 73.69 100 TYR A N 1
ATOM 731 C CA . TYR A 1 100 ? 16.951 0.584 -6.322 1.00 73.69 100 TYR A CA 1
ATOM 732 C C . TYR A 1 100 ? 15.665 1.366 -6.050 1.00 73.69 100 TYR A C 1
ATOM 734 O O . TYR A 1 100 ? 15.575 2.545 -6.394 1.00 73.69 100 TYR A O 1
ATOM 742 N N . TRP A 1 101 ? 14.652 0.712 -5.485 1.00 76.69 101 TRP A N 1
ATOM 743 C CA . TRP A 1 101 ? 13.309 1.260 -5.316 1.00 76.69 101 TRP A CA 1
ATOM 744 C C . TRP A 1 101 ? 13.010 1.673 -3.871 1.00 76.69 101 TRP A C 1
ATOM 746 O O . TRP A 1 101 ? 11.998 2.342 -3.653 1.00 76.69 101 TRP A O 1
ATOM 756 N N . GLY A 1 102 ? 13.872 1.357 -2.902 1.00 85.81 102 GLY A N 1
ATOM 757 C CA . GLY A 1 102 ? 13.529 1.506 -1.491 1.00 85.81 102 GLY A CA 1
ATOM 758 C C . GLY A 1 102 ? 12.379 0.564 -1.143 1.00 85.81 102 GLY A C 1
ATOM 759 O O . GLY A 1 102 ? 12.296 -0.527 -1.694 1.00 85.81 102 GLY A O 1
ATOM 760 N N . GLU A 1 103 ? 11.463 0.978 -0.268 1.00 85.50 103 GLU A N 1
ATOM 761 C CA . GLU A 1 103 ? 10.379 0.094 0.199 1.00 85.50 103 GLU A CA 1
ATOM 762 C C . GLU A 1 103 ? 9.094 0.133 -0.623 1.00 85.50 103 GLU A C 1
ATOM 764 O O . GLU A 1 103 ? 8.180 -0.662 -0.401 1.00 85.50 103 GLU A O 1
ATOM 769 N N . HIS A 1 104 ? 9.028 1.057 -1.573 1.00 88.88 104 HIS A N 1
ATOM 770 C CA . HIS A 1 104 ? 7.839 1.342 -2.355 1.00 88.88 104 HIS A CA 1
ATOM 771 C C . HIS A 1 104 ? 8.057 0.911 -3.802 1.00 88.88 104 HIS A C 1
ATOM 773 O O . HIS A 1 104 ? 8.893 1.472 -4.522 1.00 88.88 104 HIS A O 1
ATOM 779 N N . ILE A 1 105 ? 7.296 -0.092 -4.239 1.00 88.75 105 ILE A N 1
ATOM 780 C CA . ILE A 1 105 ? 7.325 -0.594 -5.616 1.00 88.75 105 ILE A CA 1
ATOM 781 C C . ILE A 1 105 ? 6.259 0.138 -6.438 1.00 88.75 105 ILE A C 1
ATOM 783 O O . ILE A 1 105 ? 5.304 -0.460 -6.908 1.00 88.75 105 ILE A O 1
ATOM 787 N N . HIS A 1 106 ? 6.409 1.453 -6.552 1.00 93.19 106 HIS A N 1
ATOM 788 C CA . HIS A 1 106 ? 5.604 2.288 -7.437 1.00 93.19 106 HIS A CA 1
ATOM 789 C C . HIS A 1 106 ? 6.393 3.537 -7.835 1.00 93.19 106 HIS A C 1
ATOM 791 O O . HIS A 1 106 ? 7.494 3.783 -7.314 1.00 93.19 106 HIS A O 1
ATOM 797 N N . LEU A 1 107 ? 5.863 4.320 -8.769 1.00 92.38 107 LEU A N 1
ATOM 798 C CA . LEU A 1 107 ? 6.464 5.580 -9.193 1.00 92.38 107 LEU A CA 1
ATOM 799 C C . LEU A 1 107 ? 6.339 6.675 -8.120 1.00 92.38 107 LEU A C 1
ATOM 801 O O . LEU A 1 107 ? 5.693 6.519 -7.084 1.00 92.38 107 LEU A O 1
ATOM 805 N N . GLY A 1 108 ? 7.042 7.785 -8.346 1.00 93.25 108 GLY A N 1
ATOM 806 C CA . GLY A 1 108 ? 7.057 8.935 -7.445 1.00 93.25 108 GLY A CA 1
ATOM 807 C C . GLY A 1 108 ? 6.258 10.121 -7.980 1.00 93.25 108 GLY A C 1
ATOM 808 O O . GLY A 1 108 ? 6.101 10.282 -9.191 1.00 93.25 108 GLY A O 1
ATOM 809 N N . TYR A 1 109 ? 5.815 10.985 -7.071 1.00 95.69 109 TYR A N 1
ATOM 810 C CA . TYR A 1 109 ? 5.148 12.244 -7.369 1.00 95.69 109 TYR A CA 1
ATOM 811 C C . TYR A 1 109 ? 6.144 13.398 -7.454 1.00 95.69 109 TYR A C 1
ATOM 813 O O . TYR A 1 109 ? 7.056 13.528 -6.629 1.00 95.69 109 TYR A O 1
ATOM 821 N N . TYR A 1 110 ? 5.924 14.262 -8.441 1.00 95.56 110 TYR A N 1
ATOM 822 C CA . TYR A 1 110 ? 6.700 15.471 -8.681 1.00 95.56 110 TYR A CA 1
ATOM 823 C C . TYR A 1 110 ? 5.730 16.609 -8.979 1.00 95.56 110 TYR A C 1
ATOM 825 O O . TYR A 1 110 ? 4.943 16.512 -9.924 1.00 95.56 110 TYR A O 1
ATOM 833 N N . ASP A 1 111 ? 5.786 17.683 -8.199 1.00 93.12 111 ASP A N 1
ATOM 834 C CA . ASP A 1 111 ? 4.956 18.854 -8.457 1.00 93.12 111 ASP A CA 1
ATOM 835 C C . ASP A 1 111 ? 5.441 19.652 -9.687 1.00 93.12 111 ASP A C 1
ATOM 837 O O . ASP A 1 111 ? 6.474 19.366 -10.308 1.00 93.12 111 ASP A O 1
ATOM 841 N N . GLU A 1 112 ? 4.673 20.669 -10.087 1.00 92.25 112 GLU A N 1
ATOM 842 C CA . GLU A 1 112 ? 5.017 21.486 -11.253 1.00 92.25 112 GLU A CA 1
ATOM 843 C C . GLU A 1 112 ? 6.371 22.192 -11.139 1.00 92.25 112 GLU A C 1
ATOM 845 O O . GLU A 1 112 ? 7.055 22.380 -12.149 1.00 92.25 112 GLU A O 1
ATOM 850 N N . GLU A 1 113 ? 6.733 22.652 -9.945 1.00 91.62 113 GLU A N 1
ATOM 851 C CA . GLU A 1 113 ? 7.985 23.358 -9.711 1.00 91.62 113 GLU A CA 1
ATOM 852 C C . GLU A 1 113 ? 9.162 22.378 -9.768 1.00 91.62 113 GLU A C 1
ATOM 854 O O . GLU A 1 113 ? 10.158 22.649 -10.443 1.00 91.62 113 GLU A O 1
ATOM 859 N N . GLU A 1 114 ? 9.029 21.208 -9.150 1.00 92.25 114 GLU A N 1
ATOM 860 C CA . GLU A 1 114 ? 10.002 20.117 -9.182 1.00 92.25 114 GLU A CA 1
ATOM 861 C C . GLU A 1 114 ? 10.250 19.628 -10.614 1.00 92.25 114 GLU A C 1
ATOM 863 O O . GLU A 1 114 ? 11.404 19.472 -11.034 1.00 92.25 114 GLU A O 1
ATOM 868 N N . MET A 1 115 ? 9.189 19.474 -11.413 1.00 89.81 115 MET A N 1
ATOM 869 C CA . MET A 1 115 ? 9.307 19.132 -12.832 1.00 89.81 115 MET A CA 1
ATOM 870 C C . MET A 1 115 ? 10.039 20.220 -13.630 1.00 89.81 115 MET A C 1
ATOM 872 O O . MET A 1 115 ? 10.935 19.898 -14.417 1.00 89.81 115 MET A O 1
ATOM 876 N N . LYS A 1 116 ? 9.720 21.505 -13.405 1.00 91.75 116 LYS A N 1
ATOM 877 C CA . LYS A 1 116 ? 10.400 22.649 -14.052 1.00 91.75 116 LYS A CA 1
ATOM 878 C C . LYS A 1 116 ? 11.874 22.733 -13.656 1.00 91.75 116 LYS A C 1
ATOM 880 O O . LYS A 1 116 ? 12.730 23.019 -14.493 1.00 91.75 116 LYS A O 1
ATOM 885 N N . ASN A 1 117 ? 12.179 22.448 -12.395 1.00 88.56 117 ASN A N 1
ATOM 886 C CA . ASN A 1 117 ? 13.532 22.459 -11.853 1.00 88.56 117 ASN A CA 1
ATOM 887 C C . ASN A 1 117 ? 14.369 21.254 -12.312 1.00 88.56 117 ASN A C 1
ATOM 889 O O . ASN A 1 117 ? 15.599 21.301 -12.194 1.00 88.56 117 ASN A O 1
ATOM 893 N N . GLY A 1 118 ? 13.721 20.232 -12.874 1.00 86.88 118 GLY A N 1
ATOM 894 C CA . GLY A 1 118 ? 14.309 19.013 -13.406 1.00 86.88 118 GLY A CA 1
ATOM 895 C C . GLY A 1 118 ? 14.087 17.835 -12.462 1.00 86.88 118 GLY A C 1
ATOM 896 O O . GLY A 1 118 ? 14.651 17.802 -11.370 1.00 86.88 118 GLY A O 1
ATOM 897 N N . TYR A 1 119 ? 13.355 16.823 -12.938 1.00 75.50 119 TYR A N 1
ATOM 898 C CA . TYR A 1 119 ? 12.929 15.635 -12.176 1.00 75.50 119 TYR A CA 1
ATOM 899 C C . TYR A 1 119 ? 14.057 14.882 -11.445 1.00 75.50 119 TYR A C 1
ATOM 901 O O . TYR A 1 119 ? 13.804 14.179 -10.477 1.00 75.50 119 TYR A O 1
ATOM 909 N N . LYS A 1 120 ? 15.317 15.036 -11.870 1.00 83.44 120 LYS A N 1
ATOM 910 C CA . LYS A 1 120 ? 16.484 14.405 -11.228 1.00 83.44 120 LYS A CA 1
ATOM 911 C C . LYS A 1 120 ? 16.930 15.076 -9.925 1.00 83.44 120 LYS A C 1
ATOM 913 O O . LYS A 1 120 ? 17.852 14.576 -9.291 1.00 83.44 120 LYS A O 1
ATOM 918 N N . LYS A 1 121 ? 16.371 16.237 -9.570 1.00 88.44 121 LYS A N 1
ATOM 919 C CA . LYS A 1 121 ? 16.768 16.972 -8.359 1.00 88.44 121 LYS A CA 1
ATOM 920 C C . LYS A 1 121 ? 16.141 16.413 -7.090 1.00 88.44 121 LYS A C 1
ATOM 922 O O . LYS A 1 121 ? 16.770 16.480 -6.040 1.00 88.44 121 LYS A O 1
ATOM 927 N N . LYS A 1 122 ? 14.916 15.904 -7.190 1.00 89.88 122 LYS A N 1
ATOM 928 C CA . LYS A 1 122 ? 14.224 15.275 -6.073 1.00 89.88 122 LYS A CA 1
ATOM 929 C C . LYS A 1 122 ? 14.711 13.841 -5.924 1.00 89.88 122 LYS A C 1
ATOM 931 O O . LYS A 1 122 ? 14.871 13.128 -6.917 1.00 89.88 122 LYS A O 1
ATOM 936 N N . ASP A 1 123 ? 14.946 13.443 -4.681 1.00 91.25 123 ASP A N 1
ATOM 937 C CA . ASP A 1 123 ? 15.273 12.065 -4.350 1.00 91.25 123 ASP A CA 1
ATOM 938 C C . ASP A 1 123 ? 14.110 11.135 -4.732 1.00 91.25 123 ASP A C 1
ATOM 940 O O . ASP A 1 123 ? 12.948 11.408 -4.424 1.00 91.25 123 ASP A O 1
ATOM 944 N N . PHE A 1 124 ? 14.415 10.045 -5.437 1.00 89.75 124 PHE A N 1
ATOM 945 C CA . PHE A 1 124 ? 13.385 9.150 -5.964 1.00 89.75 124 PHE A CA 1
ATOM 946 C C . PHE A 1 124 ? 12.647 8.397 -4.855 1.00 89.75 124 PHE A C 1
ATOM 948 O O . PHE A 1 124 ? 11.464 8.112 -5.012 1.00 89.75 124 PHE A O 1
ATOM 955 N N . ILE A 1 125 ? 13.306 8.104 -3.729 1.00 90.31 125 ILE A N 1
ATOM 956 C CA . ILE A 1 125 ? 12.653 7.457 -2.589 1.00 90.31 125 ILE A CA 1
ATOM 957 C C . ILE A 1 125 ? 11.670 8.442 -1.954 1.00 90.31 125 ILE A C 1
ATOM 959 O O . ILE A 1 125 ? 10.512 8.084 -1.745 1.00 90.31 125 ILE A O 1
ATOM 963 N N . GLN A 1 126 ? 12.079 9.695 -1.730 1.00 93.12 126 GLN A N 1
ATOM 964 C CA . GLN A 1 126 ? 11.174 10.729 -1.216 1.00 93.12 126 GLN A CA 1
ATOM 965 C C . GLN A 1 126 ? 9.971 10.956 -2.142 1.00 93.12 126 GLN A C 1
ATOM 967 O O . GLN A 1 126 ? 8.841 11.036 -1.669 1.00 93.12 126 GLN A O 1
ATOM 972 N N . ALA A 1 127 ? 10.184 10.983 -3.461 1.00 95.06 127 ALA A N 1
ATOM 973 C CA . ALA A 1 127 ? 9.101 11.139 -4.431 1.00 95.06 127 ALA A CA 1
ATOM 974 C C . ALA A 1 127 ? 8.004 10.070 -4.281 1.00 95.06 127 ALA A C 1
ATOM 976 O O . ALA A 1 127 ? 6.835 10.351 -4.534 1.00 95.06 127 ALA A O 1
ATOM 977 N N . LYS A 1 128 ? 8.348 8.851 -3.854 1.00 95.00 128 LYS A N 1
ATOM 978 C CA . LYS A 1 128 ? 7.370 7.777 -3.625 1.00 95.00 128 LYS A CA 1
ATOM 979 C C . LYS A 1 128 ? 6.546 7.995 -2.364 1.00 95.00 128 LYS A C 1
ATOM 981 O O . LYS A 1 128 ? 5.340 7.785 -2.398 1.00 95.00 128 LYS A O 1
ATOM 986 N N . TYR A 1 129 ? 7.157 8.463 -1.281 1.00 96.19 129 TYR A N 1
ATOM 987 C CA . TYR A 1 129 ? 6.397 8.850 -0.090 1.00 96.19 129 TYR A CA 1
ATOM 988 C C . TYR A 1 129 ? 5.411 9.979 -0.408 1.00 96.19 129 TYR A C 1
ATOM 990 O O . TYR A 1 129 ? 4.236 9.884 -0.061 1.00 96.19 129 TYR A O 1
ATOM 998 N N . ASP A 1 130 ? 5.859 10.981 -1.165 1.00 96.62 130 ASP A N 1
ATOM 999 C CA . ASP A 1 130 ? 5.003 12.093 -1.586 1.00 96.62 130 ASP A CA 1
ATOM 1000 C C . ASP A 1 130 ? 3.852 11.620 -2.488 1.00 96.62 130 ASP A C 1
ATOM 1002 O O . ASP A 1 130 ? 2.754 12.166 -2.432 1.00 96.62 130 ASP A O 1
ATOM 1006 N N . PHE A 1 131 ? 4.073 10.575 -3.295 1.00 97.38 131 PHE A N 1
ATOM 1007 C CA . PHE A 1 131 ? 3.009 9.965 -4.092 1.00 97.38 131 PHE A CA 1
ATOM 1008 C C . PHE A 1 131 ? 1.923 9.339 -3.224 1.00 97.38 131 PHE A C 1
ATOM 1010 O O . PHE A 1 131 ? 0.744 9.531 -3.507 1.00 97.38 131 PHE A O 1
ATOM 1017 N N . ILE A 1 132 ? 2.294 8.657 -2.138 1.00 97.75 132 ILE A N 1
ATOM 1018 C CA . ILE A 1 132 ? 1.317 8.100 -1.196 1.00 97.75 132 ILE A CA 1
ATOM 1019 C C . ILE A 1 132 ? 0.536 9.220 -0.514 1.00 97.75 132 ILE A C 1
ATOM 1021 O O . ILE A 1 132 ? -0.687 9.136 -0.433 1.00 97.75 132 ILE A O 1
ATOM 1025 N N . ASP A 1 133 ? 1.210 10.284 -0.073 1.00 97.69 133 ASP A N 1
ATOM 1026 C CA . ASP A 1 133 ? 0.544 11.430 0.552 1.00 97.69 133 ASP A CA 1
ATOM 1027 C C . ASP A 1 133 ? -0.440 12.119 -0.420 1.00 97.69 133 ASP A C 1
ATOM 1029 O O . ASP A 1 133 ? -1.569 12.449 -0.039 1.00 97.69 133 ASP A O 1
ATOM 1033 N N . GLU A 1 134 ? -0.079 12.279 -1.698 1.00 97.62 134 GLU A N 1
ATOM 1034 C CA . GLU A 1 134 ? -0.994 12.831 -2.706 1.00 97.62 134 GLU A CA 1
ATOM 1035 C C . GLU A 1 134 ? -2.130 11.866 -3.076 1.00 97.62 134 GLU A C 1
ATOM 1037 O O . GLU A 1 134 ? -3.261 12.315 -3.264 1.00 97.62 134 GLU A O 1
ATOM 1042 N N . MET A 1 135 ? -1.895 10.550 -3.106 1.00 97.75 135 MET A N 1
ATOM 1043 C CA . MET A 1 135 ? -2.960 9.553 -3.274 1.00 97.75 135 MET A CA 1
ATOM 1044 C C . MET A 1 135 ? -3.928 9.542 -2.083 1.00 97.75 135 MET A C 1
ATOM 1046 O O . MET A 1 135 ? -5.140 9.480 -2.291 1.00 97.75 135 MET A O 1
ATOM 1050 N N . MET A 1 136 ? -3.435 9.667 -0.84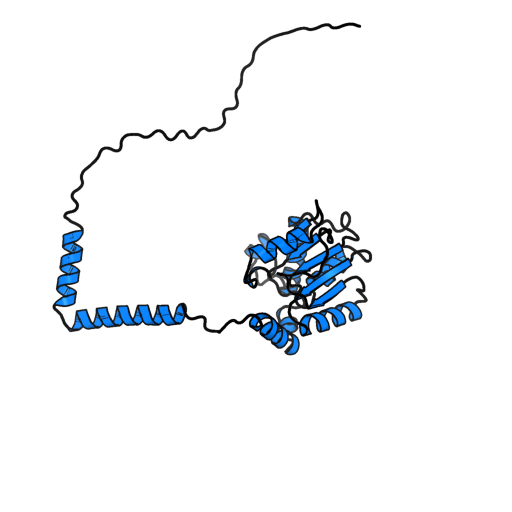3 1.00 98.12 136 MET A N 1
ATOM 1051 C CA . MET A 1 136 ? -4.285 9.827 0.344 1.00 98.12 136 MET A CA 1
ATOM 1052 C C . MET A 1 136 ? -5.187 11.052 0.192 1.00 98.12 136 MET A C 1
ATOM 1054 O O . MET A 1 136 ? -6.407 10.950 0.313 1.00 98.12 136 MET A O 1
ATOM 1058 N N . LYS A 1 137 ? -4.601 12.199 -0.157 1.00 97.50 137 LYS A N 1
ATOM 1059 C CA . LYS A 1 137 ? -5.331 13.450 -0.377 1.00 97.50 137 LYS A CA 1
ATOM 1060 C C . LYS A 1 137 ? -6.348 13.346 -1.515 1.00 97.50 137 LYS A C 1
ATOM 1062 O O . LYS A 1 137 ? -7.480 13.799 -1.353 1.00 97.50 137 LYS A O 1
ATOM 1067 N N . PHE A 1 138 ? -5.979 12.735 -2.640 1.00 96.88 138 PHE A N 1
ATOM 1068 C CA . PHE A 1 138 ? -6.877 12.502 -3.773 1.00 96.88 138 PHE A CA 1
ATOM 1069 C C . PHE A 1 138 ? -8.055 11.597 -3.389 1.00 96.88 138 PHE A C 1
ATOM 1071 O O . PHE A 1 138 ? -9.203 11.900 -3.711 1.00 96.88 138 PHE A O 1
ATOM 1078 N N . GLY A 1 139 ? -7.778 10.534 -2.631 1.00 96.69 139 GLY A N 1
ATOM 1079 C CA . GLY A 1 139 ? -8.768 9.606 -2.085 1.00 96.69 139 GLY A CA 1
ATOM 1080 C C . GLY A 1 139 ? -9.597 10.156 -0.922 1.00 96.69 139 GLY A C 1
ATOM 1081 O O . GLY A 1 139 ? -10.450 9.448 -0.385 1.00 96.69 139 GLY A O 1
ATOM 1082 N N . GLY A 1 140 ? -9.347 11.400 -0.499 1.00 97.62 140 GLY A N 1
ATOM 1083 C CA . GLY A 1 140 ? -10.009 12.020 0.644 1.00 97.62 140 GLY A CA 1
ATOM 1084 C C . GLY A 1 140 ? -9.687 11.349 1.981 1.00 97.62 140 GLY A C 1
ATOM 1085 O O . GLY A 1 140 ? -10.501 11.437 2.899 1.00 97.62 140 GLY A O 1
ATOM 1086 N N . ILE A 1 141 ? -8.555 10.652 2.091 1.00 98.25 141 ILE A N 1
ATOM 1087 C CA . ILE A 1 141 ? -8.057 10.049 3.328 1.00 98.25 141 ILE A CA 1
ATOM 1088 C C . ILE A 1 141 ? -7.353 11.136 4.143 1.00 98.25 141 ILE A C 1
ATOM 1090 O O . ILE A 1 141 ? -6.364 11.720 3.701 1.00 98.25 141 ILE A O 1
ATOM 1094 N N . ASP A 1 142 ? -7.859 11.391 5.341 1.00 97.50 142 ASP A N 1
ATOM 1095 C CA . ASP A 1 142 ? -7.296 12.325 6.306 1.00 97.50 142 ASP A CA 1
ATOM 1096 C C . ASP A 1 142 ? -6.820 11.543 7.531 1.00 97.50 142 ASP A C 1
ATOM 1098 O O . ASP A 1 142 ? -7.581 10.794 8.141 1.00 97.50 142 ASP A O 1
ATOM 1102 N N . ALA A 1 143 ? -5.550 11.713 7.898 1.00 96.62 143 ALA A N 1
ATOM 1103 C CA . ALA A 1 143 ? -4.915 10.922 8.950 1.00 96.62 143 ALA A CA 1
ATOM 1104 C C . ALA A 1 143 ? -5.620 11.033 10.316 1.00 96.62 143 ALA A C 1
ATOM 1106 O O . ALA A 1 143 ? -5.642 10.070 11.082 1.00 96.62 143 ALA A O 1
ATOM 1107 N N . GLU A 1 144 ? -6.228 12.184 10.619 1.00 96.38 144 GLU A N 1
ATOM 1108 C CA . GLU A 1 144 ? -6.910 12.416 11.892 1.00 96.38 144 GLU A CA 1
ATOM 1109 C C . GLU A 1 144 ? -8.361 11.927 11.874 1.00 96.38 144 GLU A C 1
ATOM 1111 O O . GLU A 1 144 ? -8.829 11.333 12.854 1.00 96.38 144 GLU A O 1
ATOM 1116 N N . ALA A 1 145 ? -9.080 12.167 10.775 1.00 97.25 145 ALA A N 1
ATOM 1117 C CA . ALA A 1 145 ? -10.467 11.746 10.610 1.00 97.25 145 ALA A CA 1
ATOM 1118 C C . ALA A 1 145 ? -10.594 10.229 10.408 1.00 97.25 145 ALA A C 1
ATOM 1120 O O . ALA A 1 145 ? -11.542 9.630 10.914 1.00 97.25 145 ALA A O 1
ATOM 1121 N N . ASP A 1 146 ? -9.627 9.613 9.724 1.00 98.00 146 ASP A N 1
ATOM 1122 C CA . ASP A 1 146 ? -9.585 8.177 9.425 1.00 98.00 146 ASP A CA 1
ATOM 1123 C C . ASP A 1 146 ? -8.661 7.398 10.368 1.00 98.00 146 ASP A C 1
ATOM 1125 O O . ASP A 1 146 ? -8.308 6.244 10.106 1.00 98.00 146 ASP A O 1
ATOM 1129 N N . LYS A 1 147 ? -8.261 7.997 11.494 1.00 97.31 147 LYS A N 1
ATOM 1130 C CA . LYS A 1 147 ? -7.448 7.295 12.486 1.00 97.31 147 LYS A CA 1
ATOM 1131 C C . LYS A 1 147 ? -8.136 6.007 12.929 1.00 97.31 147 LYS A C 1
ATOM 1133 O O . LYS A 1 147 ? -9.315 5.991 13.292 1.00 97.31 147 LYS A O 1
ATOM 1138 N N . GLY A 1 148 ? -7.384 4.917 12.967 1.00 97.38 148 GLY A N 1
ATOM 1139 C CA . GLY A 1 148 ? -7.962 3.623 13.317 1.00 97.38 148 GLY A CA 1
ATOM 1140 C C . GLY A 1 148 ? -8.767 2.937 12.212 1.00 97.38 148 GLY A C 1
ATOM 1141 O O . GLY A 1 148 ? -9.411 1.931 12.502 1.00 97.38 148 GLY A O 1
ATOM 1142 N N . ALA A 1 149 ? -8.747 3.449 10.978 1.00 98.38 149 ALA A N 1
ATOM 1143 C CA . ALA A 1 149 ? -9.381 2.790 9.845 1.00 98.38 149 ALA A CA 1
ATOM 1144 C C . ALA A 1 149 ? -8.804 1.387 9.604 1.00 98.38 149 ALA A C 1
ATOM 1146 O O . ALA A 1 149 ? -7.605 1.135 9.778 1.00 98.38 149 ALA A O 1
ATOM 1147 N N . LYS A 1 150 ? -9.673 0.479 9.154 1.00 98.81 150 LYS A N 1
ATOM 1148 C CA . LYS A 1 150 ? -9.265 -0.817 8.625 1.00 98.81 150 LYS A CA 1
ATOM 1149 C C . LYS A 1 150 ? -8.997 -0.684 7.129 1.00 98.81 150 LYS A C 1
ATOM 1151 O O . LYS A 1 150 ? -9.906 -0.352 6.364 1.00 98.81 150 LYS A O 1
ATOM 1156 N N . VAL A 1 151 ? -7.759 -0.945 6.726 1.00 98.88 151 VAL A N 1
ATOM 1157 C CA . VAL A 1 151 ? -7.250 -0.707 5.371 1.00 98.88 151 VAL A CA 1
ATOM 1158 C C . VAL A 1 151 ? -6.880 -2.027 4.708 1.00 98.88 151 VAL A C 1
ATOM 1160 O O . VAL A 1 151 ? -6.231 -2.870 5.328 1.00 98.88 151 VAL A O 1
ATOM 1163 N N . LEU A 1 152 ? -7.267 -2.191 3.447 1.00 98.88 152 LEU A N 1
ATOM 1164 C CA . LEU A 1 152 ? -6.765 -3.246 2.572 1.00 98.88 152 LEU A CA 1
ATOM 1165 C C . LEU A 1 152 ? -5.840 -2.631 1.520 1.00 98.88 152 LEU A C 1
ATOM 1167 O O . LEU A 1 152 ? -6.274 -1.747 0.793 1.00 98.88 152 LEU A O 1
ATOM 1171 N N . ASP A 1 153 ? -4.604 -3.111 1.428 1.00 98.75 153 ASP A N 1
ATOM 1172 C CA . ASP A 1 153 ? -3.623 -2.743 0.400 1.00 98.75 153 ASP A CA 1
ATOM 1173 C C . ASP A 1 153 ? -3.461 -3.910 -0.589 1.00 98.75 153 ASP A C 1
ATOM 1175 O O . ASP A 1 153 ? -2.923 -4.972 -0.259 1.00 98.75 153 ASP A O 1
ATOM 1179 N N . VAL A 1 154 ? -4.014 -3.745 -1.788 1.00 98.44 154 VAL A N 1
ATOM 1180 C CA . VAL A 1 154 ? -4.166 -4.789 -2.800 1.00 98.44 154 VAL A CA 1
ATOM 1181 C C . VAL A 1 154 ? -2.990 -4.761 -3.768 1.00 98.44 154 VAL A C 1
ATOM 1183 O O . VAL A 1 154 ? -2.858 -3.850 -4.585 1.00 98.44 154 VAL A O 1
ATOM 1186 N N . GLY A 1 155 ? -2.158 -5.803 -3.723 1.00 96.94 155 GLY A N 1
ATOM 1187 C CA . GLY A 1 155 ? -0.878 -5.826 -4.430 1.00 96.94 155 GLY A CA 1
ATOM 1188 C C . GLY A 1 155 ? 0.196 -5.052 -3.667 1.00 96.94 155 GLY A C 1
ATOM 1189 O O . GLY A 1 155 ? 0.929 -4.269 -4.254 1.00 96.94 155 GLY A O 1
ATOM 1190 N N . CYS A 1 156 ? 0.304 -5.284 -2.357 1.00 97.25 156 CYS A N 1
ATOM 1191 C CA . CYS A 1 156 ? 1.101 -4.471 -1.432 1.00 97.25 156 CYS A CA 1
ATOM 1192 C C . CYS A 1 156 ? 2.629 -4.544 -1.629 1.00 97.25 156 CYS A C 1
ATOM 1194 O O . CYS A 1 156 ? 3.388 -3.931 -0.871 1.00 97.25 156 CYS A O 1
ATOM 1196 N N . GLY A 1 157 ? 3.118 -5.361 -2.568 1.00 94.81 157 GLY A N 1
ATOM 1197 C CA . GLY A 1 157 ? 4.529 -5.726 -2.642 1.00 94.81 157 GLY A CA 1
ATOM 1198 C C . GLY A 1 157 ? 5.004 -6.319 -1.311 1.00 94.81 157 GLY A C 1
ATOM 1199 O O . GLY A 1 157 ? 4.274 -7.051 -0.646 1.00 94.81 157 GLY A O 1
ATOM 1200 N N . PHE A 1 158 ? 6.201 -5.934 -0.863 1.00 94.38 158 PHE A N 1
ATOM 1201 C CA . PHE A 1 158 ? 6.690 -6.243 0.490 1.00 94.38 158 PHE A CA 1
ATOM 1202 C C . PHE A 1 158 ? 6.306 -5.173 1.532 1.00 94.38 158 PHE A C 1
ATOM 1204 O O . PHE A 1 158 ? 6.949 -5.044 2.576 1.00 94.38 158 PHE A O 1
ATOM 1211 N N . GLY A 1 159 ? 5.253 -4.391 1.277 1.00 96.75 159 GLY A N 1
ATOM 1212 C CA . GLY A 1 159 ? 4.506 -3.697 2.323 1.00 96.75 159 GLY A CA 1
ATOM 1213 C C . GLY A 1 159 ? 4.983 -2.309 2.734 1.00 96.75 159 GLY A C 1
ATOM 1214 O O . GLY A 1 159 ? 4.609 -1.859 3.817 1.00 96.75 159 GLY A O 1
ATOM 1215 N N . GLY A 1 160 ? 5.806 -1.625 1.930 1.00 96.94 160 GLY A N 1
ATOM 1216 C CA . GLY A 1 160 ? 6.232 -0.252 2.237 1.00 96.94 160 GLY A CA 1
ATOM 1217 C C . GLY A 1 160 ? 5.043 0.685 2.432 1.00 96.94 160 GLY A C 1
ATOM 1218 O O . GLY A 1 160 ? 4.930 1.338 3.470 1.00 96.94 160 GLY A O 1
ATOM 1219 N N . THR A 1 161 ? 4.109 0.687 1.478 1.00 97.81 161 THR A N 1
ATOM 1220 C CA . THR A 1 161 ? 2.895 1.514 1.538 1.00 97.81 161 THR A CA 1
ATOM 1221 C C . THR A 1 161 ? 1.998 1.109 2.700 1.00 97.81 161 THR A C 1
ATOM 1223 O O . THR A 1 161 ? 1.576 1.971 3.467 1.00 97.81 161 THR A O 1
ATOM 1226 N N . SER A 1 162 ? 1.804 -0.192 2.929 1.00 98.56 162 SER A N 1
ATOM 1227 C CA . SER A 1 162 ? 1.010 -0.681 4.057 1.00 98.56 162 SER A CA 1
ATOM 1228 C C . SER A 1 162 ? 1.569 -0.223 5.413 1.00 98.56 162 SER A C 1
ATOM 1230 O O . SER A 1 162 ? 0.818 0.260 6.258 1.00 98.56 162 SER A O 1
ATOM 1232 N N . ARG A 1 163 ? 2.892 -0.319 5.627 1.00 98.31 163 ARG A N 1
ATOM 1233 C CA . ARG A 1 163 ? 3.545 0.167 6.859 1.00 98.31 163 ARG A CA 1
ATOM 1234 C C . ARG A 1 163 ? 3.445 1.684 6.998 1.00 98.31 163 ARG A C 1
ATOM 1236 O O . ARG A 1 163 ? 3.229 2.172 8.102 1.00 98.31 163 ARG A O 1
ATOM 1243 N N . TYR A 1 164 ? 3.582 2.418 5.897 1.00 98.12 164 TYR A N 1
ATOM 1244 C CA . TYR A 1 164 ? 3.462 3.874 5.903 1.00 98.12 164 TYR A CA 1
ATOM 1245 C C . TYR A 1 164 ? 2.046 4.335 6.274 1.00 98.12 164 TYR A C 1
ATOM 1247 O O . TYR A 1 164 ? 1.882 5.195 7.135 1.00 98.12 164 TYR A O 1
ATOM 1255 N N . LEU A 1 165 ? 1.015 3.706 5.700 1.00 98.38 165 LEU A N 1
ATOM 1256 C CA . LEU A 1 165 ? -0.383 3.958 6.061 1.00 98.38 165 LEU A CA 1
ATOM 1257 C C . LEU A 1 165 ? -0.669 3.579 7.520 1.00 98.38 165 LEU A C 1
ATOM 1259 O O . LEU A 1 165 ? -1.370 4.311 8.215 1.00 98.38 165 LEU A O 1
ATOM 1263 N N . ALA A 1 166 ? -0.102 2.470 8.006 1.00 98.31 166 ALA A N 1
ATOM 1264 C CA . ALA A 1 166 ? -0.252 2.034 9.393 1.00 98.31 166 ALA A CA 1
ATOM 1265 C C . ALA A 1 166 ? 0.337 3.042 10.397 1.00 98.31 166 ALA A C 1
ATOM 1267 O O . ALA A 1 166 ? -0.234 3.240 11.469 1.00 98.31 166 ALA A O 1
ATOM 1268 N N . ASP A 1 167 ? 1.449 3.692 10.051 1.00 97.38 167 ASP A N 1
ATOM 1269 C CA . ASP A 1 167 ? 2.039 4.772 10.847 1.00 97.38 167 ASP A CA 1
ATOM 1270 C C . ASP A 1 167 ? 1.174 6.045 10.788 1.00 97.38 167 ASP A C 1
ATOM 1272 O O . ASP A 1 167 ? 0.753 6.566 11.822 1.00 97.38 167 ASP A O 1
ATOM 1276 N N . LYS A 1 168 ? 0.806 6.489 9.576 1.00 97.56 168 LYS A N 1
ATOM 1277 C CA . LYS A 1 168 ? 0.020 7.715 9.337 1.00 97.56 168 LYS A CA 1
ATOM 1278 C C . LYS A 1 168 ? -1.369 7.687 9.978 1.00 97.56 168 LYS A C 1
ATOM 1280 O O . LYS A 1 168 ? -1.795 8.689 10.541 1.00 97.56 168 LYS A O 1
ATOM 1285 N N . LEU A 1 169 ? -2.073 6.556 9.910 1.00 98.31 169 LEU A N 1
ATOM 1286 C CA . LEU A 1 169 ? -3.422 6.381 10.475 1.00 98.31 169 LEU A CA 1
ATOM 1287 C C . LEU A 1 169 ? -3.400 6.013 11.971 1.00 98.31 169 LEU A C 1
ATOM 1289 O O . LEU A 1 169 ? -4.448 5.859 12.613 1.00 98.31 169 LEU A O 1
ATOM 1293 N N . GLY A 1 170 ? -2.199 5.882 12.537 1.00 97.31 170 GLY A N 1
ATOM 1294 C CA . GLY A 1 170 ? -1.954 5.676 13.951 1.00 97.31 170 GLY A CA 1
ATOM 1295 C C . GLY A 1 170 ? -2.114 4.229 14.433 1.00 97.31 170 GLY A C 1
ATOM 1296 O O . GLY A 1 170 ? -2.613 3.345 13.735 1.00 97.31 170 GLY A O 1
ATOM 1297 N N . PRO A 1 171 ? -1.764 3.970 15.706 1.00 96.88 171 PRO A N 1
ATOM 1298 C CA . PRO A 1 171 ? -1.601 2.618 16.256 1.00 96.88 171 PRO A CA 1
ATOM 1299 C C . PRO A 1 171 ? -2.900 1.806 16.365 1.00 96.88 171 PRO A C 1
ATOM 1301 O O . PRO A 1 171 ? -2.860 0.624 16.691 1.00 96.88 171 PRO A O 1
ATOM 1304 N N . LYS A 1 172 ? -4.059 2.441 16.153 1.00 97.62 172 LYS A N 1
ATOM 1305 C CA . LYS A 1 172 ? -5.363 1.766 16.134 1.00 97.62 172 LYS A CA 1
ATOM 1306 C C . LYS A 1 172 ? -5.769 1.294 14.743 1.00 97.62 172 LYS A C 1
ATOM 1308 O O . LYS A 1 172 ? -6.790 0.621 14.645 1.00 97.62 172 LYS A O 1
ATOM 1313 N N . ALA A 1 173 ? -5.057 1.713 13.695 1.00 98.44 173 ALA A N 1
ATOM 1314 C CA . ALA A 1 173 ? -5.347 1.265 12.341 1.00 98.44 173 ALA A CA 1
ATOM 1315 C C . ALA A 1 173 ? -5.147 -0.252 12.248 1.00 98.44 173 ALA A C 1
ATOM 1317 O O . ALA A 1 173 ? -4.455 -0.841 13.075 1.00 98.44 173 ALA A O 1
ATOM 1318 N N . ASP A 1 174 ? -5.756 -0.882 11.254 1.00 98.62 174 ASP A N 1
ATOM 1319 C CA . ASP A 1 174 ? -5.519 -2.293 10.944 1.00 98.62 174 ASP A CA 1
ATOM 1320 C C . ASP A 1 174 ? -5.308 -2.401 9.441 1.00 98.62 174 ASP A C 1
ATOM 1322 O O . ASP A 1 174 ? -6.265 -2.397 8.666 1.00 98.62 174 ASP A O 1
ATOM 1326 N N . VAL A 1 175 ? -4.040 -2.407 9.032 1.00 98.81 175 VAL A N 1
ATOM 1327 C CA . VAL A 1 175 ? -3.644 -2.434 7.627 1.00 98.81 175 VAL A CA 1
ATOM 1328 C C . VAL A 1 175 ? -3.290 -3.861 7.243 1.00 98.81 175 VAL A C 1
ATOM 1330 O O . VAL A 1 175 ? -2.370 -4.463 7.796 1.00 98.81 175 VAL A O 1
ATOM 1333 N N . THR A 1 176 ? -4.027 -4.405 6.282 1.00 98.88 176 THR A N 1
ATOM 1334 C CA . THR A 1 176 ? -3.773 -5.721 5.697 1.00 98.88 176 THR A CA 1
ATOM 1335 C C . THR A 1 176 ? -3.289 -5.541 4.265 1.00 98.88 176 THR A C 1
ATOM 1337 O O . THR A 1 176 ? -4.029 -5.030 3.433 1.00 98.88 176 THR A O 1
ATOM 1340 N N . GLY A 1 177 ? -2.060 -5.953 3.973 1.00 98.69 177 GLY A N 1
ATOM 1341 C CA . GLY A 1 177 ? -1.523 -6.037 2.620 1.00 98.69 177 GLY A CA 1
ATOM 1342 C C . GLY A 1 177 ? -1.679 -7.442 2.043 1.00 98.69 177 GLY A C 1
ATOM 1343 O O . GLY A 1 177 ? -1.385 -8.430 2.724 1.00 98.69 177 GLY A O 1
ATOM 1344 N N . ILE A 1 178 ? -2.114 -7.540 0.788 1.00 98.62 178 ILE A N 1
ATOM 1345 C CA . ILE A 1 178 ? -2.156 -8.807 0.051 1.00 98.62 178 ILE A CA 1
ATOM 1346 C C . ILE A 1 178 ? -1.257 -8.781 -1.182 1.00 98.62 178 ILE A C 1
ATOM 1348 O O . ILE A 1 178 ? -1.180 -7.785 -1.900 1.00 98.62 178 ILE A O 1
ATOM 1352 N N . THR A 1 179 ? -0.589 -9.898 -1.446 1.00 97.12 179 THR A N 1
ATOM 1353 C CA . THR A 1 179 ? 0.242 -10.120 -2.638 1.00 97.12 179 THR A CA 1
ATOM 1354 C C . THR A 1 179 ? 0.203 -11.601 -3.023 1.00 97.12 179 THR A C 1
ATOM 1356 O O . THR A 1 179 ? -0.146 -12.447 -2.203 1.00 97.12 179 THR A O 1
ATOM 1359 N N . LEU A 1 180 ? 0.567 -11.942 -4.260 1.00 95.56 180 LEU A N 1
ATOM 1360 C CA . LEU A 1 180 ? 0.735 -13.337 -4.686 1.00 95.56 180 LEU A CA 1
ATOM 1361 C C . LEU A 1 180 ? 2.093 -13.929 -4.264 1.00 95.56 180 LEU A C 1
ATOM 1363 O O . LEU A 1 180 ? 2.259 -15.142 -4.322 1.00 95.56 180 LEU A O 1
ATOM 1367 N N . SER A 1 181 ? 3.054 -13.094 -3.847 1.00 94.06 181 SER A N 1
ATOM 1368 C CA . SER A 1 181 ? 4.433 -13.496 -3.533 1.00 94.06 181 SER A CA 1
ATOM 1369 C C . SER A 1 181 ? 4.614 -13.857 -2.046 1.00 94.06 181 SER A C 1
ATOM 1371 O O . SER A 1 181 ? 4.532 -12.981 -1.176 1.00 94.06 181 SER A O 1
ATOM 1373 N N . PRO A 1 182 ? 4.936 -15.121 -1.707 1.00 93.62 182 PRO A N 1
ATOM 1374 C CA . PRO A 1 182 ? 5.264 -15.510 -0.336 1.00 93.62 182 PRO A CA 1
ATOM 1375 C C . PRO A 1 182 ? 6.536 -14.836 0.195 1.00 93.62 182 PRO A C 1
ATOM 1377 O O . PRO A 1 182 ? 6.610 -14.533 1.389 1.00 93.62 182 PRO A O 1
ATOM 1380 N N . ASN A 1 183 ? 7.527 -14.563 -0.666 1.00 91.56 183 ASN A N 1
ATOM 1381 C CA . ASN A 1 183 ? 8.757 -13.886 -0.247 1.00 91.56 183 ASN A CA 1
ATOM 1382 C C . ASN A 1 183 ? 8.487 -12.436 0.160 1.00 91.56 183 ASN A C 1
ATOM 1384 O O . ASN A 1 183 ? 9.029 -11.971 1.164 1.00 91.56 183 ASN A O 1
ATOM 1388 N N . GLN A 1 184 ? 7.614 -11.737 -0.567 1.00 94.44 184 GLN A N 1
ATOM 1389 C CA . GLN A 1 184 ? 7.193 -10.387 -0.208 1.00 94.44 184 GLN A CA 1
ATOM 1390 C C . GLN A 1 184 ? 6.426 -10.353 1.115 1.00 94.44 184 GLN A C 1
ATOM 1392 O O . GLN A 1 184 ? 6.690 -9.479 1.939 1.00 94.44 184 GLN A O 1
ATOM 1397 N N . VAL A 1 185 ? 5.537 -11.323 1.362 1.00 97.31 185 VAL A N 1
ATOM 1398 C CA . VAL A 1 185 ? 4.839 -11.453 2.654 1.00 97.31 185 VAL A CA 1
ATOM 1399 C C . VAL A 1 185 ? 5.831 -11.660 3.791 1.00 97.31 185 VAL A C 1
ATOM 1401 O O . VAL A 1 185 ? 5.755 -10.967 4.809 1.00 97.31 185 VAL A O 1
ATOM 1404 N N . LYS A 1 186 ? 6.788 -12.578 3.616 1.00 96.56 186 LYS A N 1
ATOM 1405 C CA . LYS A 1 186 ? 7.831 -12.837 4.610 1.00 96.56 186 LYS A CA 1
ATOM 1406 C C . LYS A 1 186 ? 8.627 -11.564 4.910 1.00 96.56 186 LYS A C 1
ATOM 1408 O O . LYS A 1 186 ? 8.703 -11.154 6.065 1.00 96.56 186 LYS A O 1
ATOM 1413 N N . ARG A 1 187 ? 9.154 -10.907 3.873 1.00 94.56 187 ARG A N 1
ATOM 1414 C CA . ARG A 1 187 ? 9.972 -9.699 4.023 1.00 94.56 187 ARG A CA 1
ATOM 1415 C C . ARG A 1 187 ? 9.191 -8.532 4.625 1.00 94.56 187 ARG A C 1
ATOM 1417 O O . ARG A 1 187 ? 9.701 -7.829 5.493 1.00 94.56 187 ARG A O 1
ATOM 1424 N N . GLY A 1 188 ? 7.945 -8.337 4.200 1.00 96.06 188 GLY A N 1
ATOM 1425 C CA . GLY A 1 188 ? 7.077 -7.297 4.746 1.00 96.06 188 GLY A CA 1
ATOM 1426 C C . GLY A 1 188 ? 6.777 -7.499 6.229 1.00 96.06 188 GLY A C 1
ATOM 1427 O O . GLY A 1 188 ? 6.773 -6.523 6.981 1.00 96.06 188 GLY A O 1
ATOM 1428 N N . THR A 1 189 ? 6.595 -8.755 6.647 1.00 98.00 189 THR A N 1
ATOM 1429 C CA . THR A 1 189 ? 6.390 -9.133 8.052 1.00 98.00 189 THR A CA 1
ATOM 1430 C C . THR A 1 189 ? 7.638 -8.849 8.888 1.00 98.00 189 THR A C 1
ATOM 1432 O O . THR A 1 189 ? 7.531 -8.162 9.898 1.00 98.00 189 THR A O 1
ATOM 1435 N N . GLU A 1 190 ? 8.821 -9.272 8.428 1.00 97.12 190 GLU A N 1
ATOM 1436 C CA . GLU A 1 190 ? 10.103 -8.975 9.092 1.00 97.12 190 GLU A CA 1
ATOM 1437 C C . GLU A 1 190 ? 10.295 -7.460 9.291 1.00 97.12 190 GLU A C 1
ATOM 1439 O O . GLU A 1 190 ? 10.554 -7.001 10.400 1.00 97.12 190 GLU A O 1
ATOM 1444 N N . LEU A 1 191 ? 10.072 -6.659 8.243 1.00 95.94 191 LEU A N 1
ATOM 1445 C CA . LEU A 1 191 ? 10.195 -5.196 8.305 1.00 95.94 191 LEU A CA 1
ATOM 1446 C C . LEU A 1 191 ? 9.171 -4.535 9.243 1.00 95.94 191 LEU A C 1
ATOM 1448 O O . LEU A 1 191 ? 9.460 -3.502 9.850 1.00 95.94 191 LEU A O 1
ATOM 1452 N N . ALA A 1 192 ? 7.958 -5.085 9.348 1.00 97.44 192 ALA A N 1
ATOM 1453 C CA . ALA A 1 192 ? 6.959 -4.591 10.294 1.00 97.44 192 ALA A CA 1
ATOM 1454 C C . ALA A 1 192 ? 7.353 -4.916 11.743 1.00 97.44 192 ALA A C 1
ATOM 1456 O O . ALA A 1 192 ? 7.247 -4.046 12.610 1.00 97.44 192 ALA A O 1
ATOM 1457 N N . GLU A 1 193 ? 7.868 -6.121 11.997 1.00 97.50 193 GLU A N 1
ATOM 1458 C CA . GLU A 1 193 ? 8.372 -6.547 13.307 1.00 97.50 193 GLU A CA 1
ATOM 1459 C C . GLU A 1 193 ? 9.583 -5.720 13.755 1.00 97.50 193 GLU A C 1
ATOM 1461 O O . GLU A 1 193 ? 9.592 -5.214 14.879 1.00 97.50 193 GLU A O 1
ATOM 1466 N N . GLU A 1 194 ? 10.557 -5.494 12.866 1.00 96.25 194 GLU A N 1
ATOM 1467 C CA . GLU A 1 194 ? 11.730 -4.639 13.111 1.00 96.25 194 GLU A CA 1
ATOM 1468 C C . GLU A 1 194 ? 11.338 -3.215 13.548 1.00 96.25 194 GLU A C 1
ATOM 1470 O O . GLU A 1 194 ? 12.055 -2.574 14.319 1.00 96.25 194 GLU A O 1
ATOM 1475 N N . ARG A 1 195 ? 10.178 -2.725 13.087 1.00 95.25 195 ARG A N 1
ATOM 1476 C CA . ARG A 1 195 ? 9.628 -1.398 13.412 1.00 95.25 195 ARG A CA 1
ATOM 1477 C C . ARG A 1 195 ? 8.615 -1.395 14.553 1.00 95.25 195 ARG A C 1
ATOM 1479 O O . ARG A 1 195 ? 8.135 -0.327 14.925 1.00 95.25 195 ARG A O 1
ATOM 1486 N N . GLY A 1 196 ? 8.255 -2.557 15.095 1.00 96.69 196 GLY A N 1
ATOM 1487 C CA . GLY A 1 196 ? 7.199 -2.676 16.103 1.00 96.69 196 GLY A CA 1
ATOM 1488 C C . GLY A 1 196 ? 5.793 -2.334 15.586 1.00 96.69 196 GLY A C 1
ATOM 1489 O O . GLY A 1 196 ? 4.901 -2.037 16.384 1.00 96.69 196 GLY A O 1
ATOM 1490 N N . LEU A 1 197 ? 5.568 -2.380 14.269 1.00 96.88 197 LEU A N 1
ATOM 1491 C CA . LEU A 1 197 ? 4.290 -2.064 13.625 1.00 96.88 197 LEU A CA 1
ATOM 1492 C C . LEU A 1 197 ? 3.355 -3.279 13.623 1.00 96.88 197 LEU A C 1
ATOM 1494 O O . LEU A 1 197 ? 3.089 -3.894 12.594 1.00 96.88 197 LEU A O 1
ATOM 1498 N N . SER A 1 198 ? 2.816 -3.617 14.795 1.00 96.81 198 SER A N 1
ATOM 1499 C CA . SER A 1 198 ? 1.846 -4.724 14.952 1.00 96.81 198 SER A CA 1
ATOM 1500 C C . SER A 1 198 ? 0.509 -4.522 14.212 1.00 96.81 198 SER A C 1
ATOM 1502 O O . SER A 1 198 ? -0.291 -5.452 14.095 1.00 96.81 198 SER A O 1
ATOM 1504 N N . ASN A 1 199 ? 0.265 -3.308 13.715 1.00 98.25 199 ASN A N 1
ATOM 1505 C CA . ASN A 1 199 ? -0.919 -2.903 12.966 1.00 98.25 199 ASN A CA 1
ATOM 1506 C C . ASN A 1 199 ? -0.773 -3.017 11.435 1.00 98.25 199 ASN A C 1
ATOM 1508 O O . ASN A 1 199 ? -1.707 -2.652 10.724 1.00 98.25 199 ASN A O 1
ATOM 1512 N N . ALA A 1 200 ? 0.354 -3.528 10.927 1.00 98.50 200 ALA A N 1
ATOM 1513 C CA . ALA A 1 200 ? 0.547 -3.868 9.517 1.00 98.50 200 ALA A CA 1
ATOM 1514 C C . ALA A 1 200 ? 0.757 -5.383 9.363 1.00 98.50 200 ALA A C 1
ATOM 1516 O O . ALA A 1 200 ? 1.688 -5.947 9.937 1.00 98.50 200 ALA A O 1
ATOM 1517 N N . LYS A 1 201 ? -0.111 -6.049 8.596 1.00 98.44 201 LYS A N 1
ATOM 1518 C CA . LYS A 1 201 ? -0.091 -7.506 8.380 1.00 98.44 201 LYS A CA 1
ATOM 1519 C C . LYS A 1 201 ? -0.076 -7.824 6.895 1.00 98.44 201 LYS A C 1
ATOM 1521 O O . LYS A 1 201 ? -0.677 -7.101 6.109 1.00 98.44 201 LYS A O 1
ATOM 1526 N N . PHE A 1 202 ? 0.552 -8.936 6.528 1.00 98.69 202 PHE A N 1
ATOM 1527 C CA . PHE A 1 202 ? 0.719 -9.344 5.135 1.00 98.69 202 PHE A CA 1
ATOM 1528 C C . PHE A 1 202 ? 0.230 -10.771 4.927 1.00 98.69 202 PHE A C 1
ATOM 1530 O O . PHE A 1 202 ? 0.394 -11.625 5.799 1.00 98.69 202 PHE A O 1
ATOM 1537 N N . THR A 1 203 ? -0.405 -11.049 3.793 1.00 98.25 203 THR A N 1
ATOM 1538 C CA . THR A 1 203 ? -0.940 -12.382 3.491 1.00 98.25 203 THR A CA 1
ATOM 1539 C C . THR A 1 203 ? -0.827 -12.693 2.006 1.00 98.25 203 THR A C 1
ATOM 1541 O O . THR A 1 203 ? -1.000 -11.815 1.161 1.00 98.25 203 THR A O 1
ATOM 1544 N N . VAL A 1 204 ? -0.532 -13.958 1.691 1.00 98.12 204 VAL A N 1
ATOM 1545 C CA . VAL A 1 204 ? -0.562 -14.441 0.309 1.00 98.12 204 VAL A CA 1
ATOM 1546 C C . VAL A 1 204 ? -2.019 -14.631 -0.091 1.00 98.12 204 VAL A C 1
ATOM 1548 O O . VAL A 1 204 ? -2.702 -15.466 0.500 1.00 98.12 204 VAL A O 1
ATOM 1551 N N . MET A 1 205 ? -2.510 -13.856 -1.056 1.00 97.81 205 MET A N 1
ATOM 1552 C CA . MET A 1 205 ? -3.912 -13.915 -1.477 1.00 97.81 205 MET A CA 1
ATOM 1553 C C . MET A 1 205 ? -4.088 -13.436 -2.919 1.00 97.81 205 MET A C 1
ATOM 1555 O O . MET A 1 205 ? -3.429 -12.494 -3.362 1.00 97.81 205 MET A O 1
ATOM 1559 N N . ASN A 1 206 ? -5.004 -14.085 -3.642 1.00 96.88 206 ASN A N 1
ATOM 1560 C CA . ASN A 1 206 ? -5.412 -13.677 -4.979 1.00 96.88 206 ASN A CA 1
ATOM 1561 C C . ASN A 1 206 ? -6.401 -12.507 -4.896 1.00 96.88 206 ASN A C 1
ATOM 1563 O O . ASN A 1 206 ? -7.468 -12.630 -4.304 1.00 96.88 206 ASN A O 1
ATOM 1567 N N . ALA A 1 207 ? -6.074 -11.383 -5.532 1.00 97.25 207 ALA A N 1
ATOM 1568 C CA . ALA A 1 207 ? -6.943 -10.210 -5.543 1.00 97.25 207 ALA A CA 1
ATOM 1569 C C . ALA A 1 207 ? -8.240 -10.398 -6.356 1.00 97.25 207 ALA A C 1
ATOM 1571 O O . ALA A 1 207 ? -9.146 -9.580 -6.237 1.00 97.25 207 ALA A O 1
ATOM 1572 N N . LEU A 1 208 ? -8.331 -11.446 -7.182 1.00 96.62 208 LEU A N 1
ATOM 1573 C CA . LEU A 1 208 ? -9.542 -11.789 -7.940 1.00 96.62 208 LEU A CA 1
ATOM 1574 C C . LEU A 1 208 ? -10.514 -12.684 -7.156 1.00 96.62 208 LEU A C 1
ATOM 1576 O O . LEU A 1 208 ? -11.624 -12.924 -7.619 1.00 96.62 208 LEU A O 1
ATOM 1580 N N . GLU A 1 209 ? -10.090 -13.197 -6.000 1.00 96.31 209 GLU A N 1
ATOM 1581 C CA . GLU A 1 209 ? -10.876 -14.087 -5.145 1.00 96.31 209 GLU A CA 1
ATOM 1582 C C . GLU A 1 209 ? -10.393 -13.926 -3.696 1.00 96.31 209 GLU A C 1
ATOM 1584 O O . GLU A 1 209 ? -9.591 -14.714 -3.187 1.00 96.31 209 GLU A O 1
ATOM 1589 N N . MET A 1 210 ? -10.814 -12.839 -3.047 1.00 98.00 210 MET A N 1
ATOM 1590 C CA . MET A 1 210 ? -10.339 -12.487 -1.714 1.00 98.00 210 MET A CA 1
ATOM 1591 C C . MET A 1 210 ? -11.145 -13.211 -0.632 1.00 98.00 210 MET A C 1
ATOM 1593 O O . MET A 1 210 ? -12.371 -13.093 -0.566 1.00 98.00 210 MET A O 1
ATOM 1597 N N . ASP A 1 211 ? -10.457 -13.868 0.305 1.00 97.69 211 ASP A N 1
ATOM 1598 C CA . ASP A 1 211 ? -11.075 -14.518 1.473 1.00 97.69 211 ASP A CA 1
ATOM 1599 C C . ASP A 1 211 ? -11.375 -13.506 2.596 1.00 97.69 211 ASP A C 1
ATOM 1601 O O . ASP A 1 211 ? -10.917 -13.605 3.736 1.00 97.69 211 ASP A O 1
ATOM 1605 N N . PHE A 1 212 ? -12.126 -12.464 2.239 1.00 98.50 212 PHE A N 1
ATOM 1606 C CA . PHE A 1 212 ? -12.652 -11.467 3.163 1.00 98.50 212 PHE A CA 1
ATOM 1607 C C . PHE A 1 212 ? -14.173 -11.390 3.043 1.00 98.50 212 PHE A C 1
ATOM 1609 O O . PHE A 1 212 ? -14.702 -11.473 1.933 1.00 98.50 212 PHE A O 1
ATOM 1616 N N . PRO A 1 213 ? -14.905 -11.168 4.147 1.00 98.50 213 PRO A N 1
ATOM 1617 C CA . PRO A 1 213 ? -16.330 -10.872 4.079 1.00 98.50 213 PRO A CA 1
ATOM 1618 C C . PRO A 1 213 ? -16.608 -9.559 3.340 1.00 98.50 213 PRO A C 1
ATOM 1620 O O . PRO A 1 213 ? -15.782 -8.641 3.343 1.00 98.50 213 PRO A O 1
ATOM 1623 N N . ASP A 1 214 ? -17.808 -9.435 2.787 1.00 98.75 214 ASP A N 1
ATOM 1624 C CA . ASP A 1 214 ? -18.293 -8.182 2.211 1.00 98.75 214 ASP A CA 1
ATOM 1625 C C . ASP A 1 214 ? -18.247 -7.049 3.246 1.00 98.75 214 ASP A C 1
ATOM 1627 O O . ASP A 1 214 ? -18.481 -7.273 4.438 1.00 98.75 214 ASP A O 1
ATOM 1631 N N . ASN A 1 215 ? -18.024 -5.813 2.795 1.00 98.69 215 ASN A N 1
ATOM 1632 C CA . ASN A 1 215 ? -18.065 -4.618 3.645 1.00 98.69 215 ASN A CA 1
ATOM 1633 C C . ASN A 1 215 ? -17.133 -4.705 4.876 1.00 98.69 215 ASN A C 1
ATOM 1635 O O . ASN A 1 215 ? -17.499 -4.333 5.995 1.00 98.69 215 ASN A O 1
ATOM 1639 N N . SER A 1 216 ? -15.919 -5.215 4.685 1.00 98.62 216 SER A N 1
ATOM 1640 C CA . SER A 1 216 ? -14.941 -5.440 5.750 1.00 98.62 216 SER A CA 1
ATOM 1641 C C . SER A 1 216 ? -13.999 -4.264 5.997 1.00 98.62 216 SER A C 1
ATOM 1643 O O . SER A 1 216 ? -13.541 -4.108 7.131 1.00 98.62 216 SER A O 1
ATOM 1645 N N . PHE A 1 217 ? -13.708 -3.447 4.983 1.00 98.88 217 PHE A N 1
ATOM 1646 C CA . PHE A 1 217 ? -12.665 -2.416 5.036 1.00 98.88 217 PHE A CA 1
ATOM 1647 C C . PHE A 1 217 ? -13.239 -1.006 4.908 1.00 98.88 217 PHE A C 1
ATOM 1649 O O . PHE A 1 217 ? -14.171 -0.769 4.143 1.00 98.88 217 PHE A O 1
ATOM 1656 N N . ASP A 1 218 ? -12.686 -0.074 5.681 1.00 98.88 218 ASP A N 1
ATOM 1657 C CA . ASP A 1 218 ? -13.022 1.352 5.605 1.00 98.88 218 ASP A CA 1
ATOM 1658 C C . ASP A 1 218 ? -12.323 2.010 4.408 1.00 98.88 218 ASP A C 1
ATOM 1660 O O . ASP A 1 218 ? -12.881 2.909 3.778 1.00 98.88 218 ASP A O 1
ATOM 1664 N N . ILE A 1 219 ? -11.115 1.534 4.090 1.00 98.88 219 ILE A N 1
ATOM 1665 C CA . ILE A 1 219 ? -10.290 2.002 2.977 1.00 98.88 219 ILE A CA 1
ATOM 1666 C C . ILE A 1 219 ? -9.798 0.788 2.183 1.00 98.88 219 ILE A C 1
ATOM 1668 O O . ILE A 1 219 ? -9.248 -0.150 2.763 1.00 98.88 219 ILE A O 1
ATOM 1672 N N . VAL A 1 220 ? -9.962 0.818 0.863 1.00 98.75 220 VAL A N 1
ATOM 1673 C CA . VAL A 1 220 ? -9.327 -0.127 -0.065 1.00 98.75 220 VAL A CA 1
ATOM 1674 C C . VAL A 1 220 ? -8.374 0.653 -0.963 1.00 98.75 220 VAL A C 1
ATOM 1676 O O . VAL A 1 220 ? -8.765 1.629 -1.604 1.00 98.75 220 VAL A O 1
ATOM 1679 N N . TRP A 1 221 ? -7.118 0.228 -0.962 1.00 98.56 221 TRP A N 1
ATOM 1680 C CA . TRP A 1 221 ? -5.982 0.866 -1.606 1.00 98.56 221 TRP A CA 1
ATOM 1681 C C . TRP A 1 221 ? -5.376 -0.081 -2.641 1.00 98.56 221 TRP A C 1
ATOM 1683 O O . TRP A 1 221 ? -5.125 -1.244 -2.333 1.00 98.56 221 TRP A O 1
ATOM 1693 N N . ALA A 1 222 ? -5.118 0.407 -3.849 1.00 97.44 222 ALA A N 1
ATOM 1694 C CA . ALA A 1 222 ? -4.499 -0.356 -4.927 1.00 97.44 22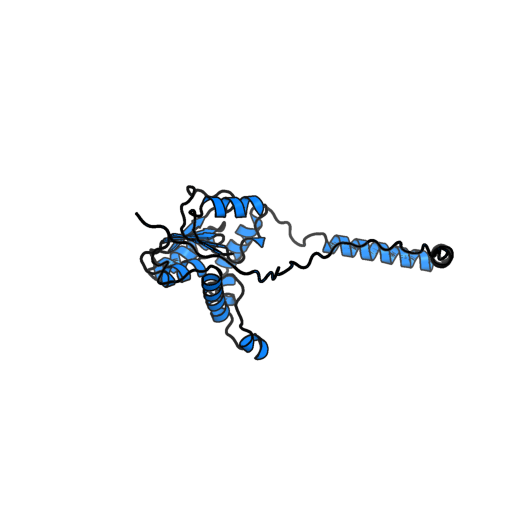2 ALA A CA 1
ATOM 1695 C C . ALA A 1 222 ? -3.539 0.538 -5.721 1.00 97.44 222 ALA A C 1
ATOM 1697 O O . ALA A 1 222 ? -3.951 1.233 -6.638 1.00 97.44 222 ALA A O 1
ATOM 1698 N N . CYS A 1 223 ? -2.251 0.538 -5.385 1.00 96.62 223 CYS A N 1
ATOM 1699 C CA . CYS A 1 223 ? -1.264 1.386 -6.058 1.00 96.62 223 CYS A CA 1
ATOM 1700 C C . CYS A 1 223 ? -0.427 0.561 -7.041 1.00 96.62 223 CYS A C 1
ATOM 1702 O O . CYS A 1 223 ? 0.293 -0.335 -6.610 1.00 96.62 223 CYS A O 1
ATOM 1704 N N . GLU A 1 224 ? -0.541 0.859 -8.342 1.00 94.44 224 GLU A N 1
ATOM 1705 C CA . GLU A 1 224 ? 0.262 0.249 -9.426 1.00 94.44 224 GLU A CA 1
ATOM 1706 C C . GLU A 1 224 ? 0.293 -1.297 -9.399 1.00 94.44 224 GLU A C 1
ATOM 1708 O O . GLU A 1 224 ? 1.307 -1.941 -9.658 1.00 94.44 224 GLU A O 1
ATOM 1713 N N . SER A 1 225 ? -0.836 -1.919 -9.040 1.00 92.44 225 SER A N 1
ATOM 1714 C CA . SER A 1 225 ? -1.009 -3.378 -9.082 1.00 92.44 225 SER A CA 1
ATOM 1715 C C . SER A 1 225 ? -2.043 -3.831 -10.118 1.00 92.44 225 SER A C 1
ATOM 1717 O O . SER A 1 225 ? -2.008 -4.970 -10.603 1.00 92.44 225 SER A O 1
ATOM 1719 N N . GLY A 1 226 ? -2.963 -2.938 -10.493 1.00 90.00 226 GLY A N 1
ATOM 1720 C CA . GLY A 1 226 ? -4.090 -3.231 -11.370 1.00 90.00 226 GLY A CA 1
ATOM 1721 C C . GLY A 1 226 ? -3.678 -3.645 -12.782 1.00 90.00 226 GLY A C 1
ATOM 1722 O O . GLY A 1 226 ? -4.366 -4.460 -13.394 1.00 90.00 226 GLY A O 1
ATOM 1723 N N . GLU A 1 227 ? -2.551 -3.164 -13.311 1.00 88.69 227 GLU A N 1
ATOM 1724 C CA . GLU A 1 227 ? -2.020 -3.498 -14.640 1.00 88.69 227 GLU A CA 1
ATOM 1725 C C . GLU A 1 227 ? -1.735 -4.994 -14.811 1.00 88.69 227 GLU A C 1
ATOM 1727 O O . GLU A 1 227 ? -1.929 -5.522 -15.910 1.00 88.69 227 GLU A O 1
ATOM 1732 N N . HIS A 1 228 ? -1.403 -5.693 -13.725 1.00 88.25 228 HIS A N 1
ATOM 1733 C CA . HIS A 1 228 ? -1.058 -7.114 -13.730 1.00 88.25 228 HIS A CA 1
ATOM 1734 C C . HIS A 1 228 ? -2.279 -8.042 -13.694 1.00 88.25 228 HIS A C 1
ATOM 1736 O O . HIS A 1 228 ? -2.155 -9.228 -13.991 1.00 88.25 228 HIS A O 1
ATOM 1742 N N . MET A 1 229 ? -3.467 -7.520 -13.375 1.00 89.56 229 MET A N 1
ATOM 1743 C CA . MET A 1 229 ? -4.674 -8.336 -13.203 1.00 89.56 229 MET A CA 1
ATOM 1744 C C . MET A 1 229 ? -5.205 -8.862 -14.549 1.00 89.56 229 MET A C 1
ATOM 1746 O O . MET A 1 229 ? -5.527 -8.055 -15.423 1.00 89.56 229 MET A O 1
ATOM 1750 N N . PRO A 1 230 ? -5.336 -10.179 -14.771 1.00 90.38 230 PRO A N 1
ATOM 1751 C CA . PRO A 1 230 ? -5.844 -10.696 -16.043 1.00 90.38 230 PRO A CA 1
ATOM 1752 C C . PRO A 1 230 ? -7.319 -10.335 -16.269 1.00 90.38 230 PRO A C 1
ATOM 1754 O O . PRO A 1 230 ? -7.706 -10.014 -17.392 1.00 90.38 230 PRO A O 1
ATOM 1757 N N . ASP A 1 231 ? -8.116 -10.319 -15.198 1.00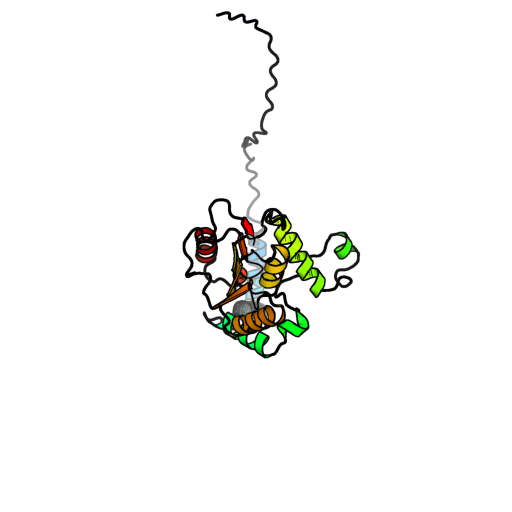 93.81 231 ASP A N 1
ATOM 1758 C CA . ASP A 1 231 ? -9.513 -9.892 -15.204 1.00 93.81 231 ASP A CA 1
ATOM 1759 C C . ASP A 1 231 ? -9.671 -8.600 -14.387 1.00 93.81 231 ASP A C 1
ATOM 1761 O O . ASP A 1 231 ? -9.671 -8.608 -13.156 1.00 93.81 231 ASP A O 1
ATOM 1765 N N . LYS A 1 232 ? -9.775 -7.464 -15.088 1.00 94.69 232 LYS A N 1
ATOM 1766 C CA . LYS A 1 232 ? -9.945 -6.148 -14.452 1.00 94.69 232 LYS A CA 1
ATOM 1767 C C . LYS A 1 232 ? -11.326 -5.988 -13.815 1.00 94.69 232 LYS A C 1
ATOM 1769 O O . LYS A 1 232 ? -11.455 -5.242 -12.850 1.00 94.69 232 LYS A O 1
ATOM 1774 N N . GLU A 1 233 ? -12.350 -6.640 -14.359 1.00 96.50 233 GLU A N 1
ATOM 1775 C CA . GLU A 1 233 ? -13.714 -6.526 -13.846 1.00 96.50 233 GLU A CA 1
ATOM 1776 C C . GLU A 1 233 ? -13.839 -7.287 -12.527 1.00 96.50 233 GLU A C 1
ATOM 1778 O O . GLU A 1 233 ? -14.279 -6.707 -11.537 1.00 96.50 233 GLU A O 1
ATOM 1783 N N . ALA A 1 234 ? -13.363 -8.535 -12.476 1.00 96.44 234 ALA A N 1
ATOM 1784 C CA . ALA A 1 234 ? -13.304 -9.310 -11.237 1.00 96.44 234 ALA A CA 1
ATOM 1785 C C . ALA A 1 234 ? -12.474 -8.597 -10.158 1.00 96.44 234 ALA A C 1
ATOM 1787 O O . ALA A 1 234 ? -12.903 -8.509 -9.011 1.00 96.44 234 ALA A O 1
ATOM 1788 N N . TYR A 1 235 ? -11.336 -8.011 -10.543 1.00 97.12 235 TYR A N 1
ATOM 1789 C CA . TYR A 1 235 ? -10.477 -7.244 -9.642 1.00 97.12 235 TYR A CA 1
ATOM 1790 C C . TYR A 1 235 ? -11.199 -6.065 -8.975 1.00 97.12 235 TYR A C 1
ATOM 1792 O O . TYR A 1 235 ? -11.185 -5.927 -7.751 1.00 97.12 235 TYR A O 1
ATOM 1800 N N . ILE A 1 236 ? -11.864 -5.221 -9.773 1.00 97.81 236 ILE A N 1
ATOM 1801 C CA . ILE A 1 236 ? -12.631 -4.086 -9.247 1.00 97.81 236 ILE A CA 1
ATOM 1802 C C . ILE A 1 236 ? -13.823 -4.585 -8.426 1.00 97.81 236 ILE A C 1
ATOM 1804 O O . ILE A 1 236 ? -14.084 -4.047 -7.353 1.00 97.81 236 ILE A O 1
ATOM 1808 N N . ASN A 1 237 ? -14.524 -5.626 -8.882 1.00 98.19 237 ASN A N 1
ATOM 1809 C CA . ASN A 1 237 ? -15.675 -6.178 -8.172 1.00 98.19 237 ASN A CA 1
ATOM 1810 C C . ASN A 1 237 ? -15.300 -6.709 -6.782 1.00 98.19 237 ASN A C 1
ATOM 1812 O O . ASN A 1 237 ? -16.012 -6.407 -5.827 1.00 98.19 237 ASN A O 1
ATOM 1816 N N . GLU A 1 238 ? -14.182 -7.425 -6.638 1.00 98.50 238 GLU A N 1
ATOM 1817 C CA . GLU A 1 238 ? -13.705 -7.896 -5.332 1.00 98.50 238 GLU A CA 1
ATOM 1818 C C . GLU A 1 238 ? -13.362 -6.737 -4.397 1.00 98.50 238 GLU A C 1
ATOM 1820 O O . GLU A 1 238 ? -13.820 -6.707 -3.254 1.00 98.50 238 GLU A O 1
ATOM 1825 N N . MET A 1 239 ? -12.635 -5.730 -4.890 1.00 98.44 239 MET A N 1
ATOM 1826 C CA . MET A 1 239 ? -12.311 -4.541 -4.099 1.00 98.44 239 MET A CA 1
ATOM 1827 C C . MET A 1 239 ? -13.564 -3.782 -3.651 1.00 98.44 239 MET A C 1
ATOM 1829 O O . MET A 1 239 ? -13.658 -3.369 -2.495 1.00 98.44 239 MET A O 1
ATOM 1833 N N . MET A 1 240 ? -14.556 -3.641 -4.532 1.00 98.38 240 MET A N 1
ATOM 1834 C CA . MET A 1 240 ? -15.825 -2.997 -4.194 1.00 98.38 240 MET A CA 1
ATOM 1835 C C . MET A 1 240 ? -16.680 -3.839 -3.243 1.00 98.38 240 MET A C 1
ATOM 1837 O O . MET A 1 240 ? -17.374 -3.270 -2.405 1.00 98.38 240 MET A O 1
ATOM 1841 N N . ARG A 1 241 ? -16.628 -5.173 -3.337 1.00 98.69 241 ARG A N 1
ATOM 1842 C CA . ARG A 1 241 ? -17.343 -6.094 -2.442 1.00 98.69 241 ARG A CA 1
ATOM 1843 C C . ARG A 1 241 ? -16.831 -5.989 -1.008 1.00 98.69 241 ARG A C 1
ATOM 1845 O O . ARG A 1 241 ? -17.626 -5.939 -0.069 1.00 98.69 241 ARG A O 1
ATOM 1852 N N . VAL A 1 242 ? -15.512 -5.960 -0.822 1.00 98.81 242 VAL A N 1
ATOM 1853 C CA . VAL A 1 242 ? -14.894 -5.909 0.515 1.00 98.81 242 VAL A CA 1
ATOM 1854 C C . VAL A 1 242 ? -14.884 -4.500 1.116 1.00 98.81 242 VAL A C 1
ATOM 1856 O O . VAL A 1 242 ? -14.733 -4.360 2.333 1.00 98.81 242 VAL A O 1
ATOM 1859 N N . LEU A 1 243 ? -15.074 -3.456 0.306 1.00 98.88 243 LEU A N 1
ATOM 1860 C CA . LEU A 1 243 ? -15.211 -2.076 0.766 1.00 98.88 243 LEU A CA 1
ATOM 1861 C C . LEU A 1 243 ? -16.566 -1.855 1.455 1.00 98.88 243 LEU A C 1
ATOM 1863 O O . LEU A 1 243 ? -17.613 -2.245 0.948 1.00 98.88 243 LEU A O 1
ATOM 1867 N N . LYS A 1 244 ? -16.568 -1.198 2.619 1.00 98.81 244 LYS A N 1
ATOM 1868 C CA . LYS A 1 244 ? -17.805 -0.800 3.310 1.00 98.81 244 LYS A CA 1
ATOM 1869 C C . LYS A 1 244 ? -18.601 0.235 2.505 1.00 98.81 244 LYS A C 1
ATOM 1871 O O . LYS A 1 244 ? -18.005 1.064 1.815 1.00 98.81 244 LYS A O 1
ATOM 1876 N N . PRO A 1 245 ? -19.936 0.316 2.670 1.00 98.38 245 PRO A N 1
ATOM 1877 C CA . PRO A 1 245 ? -20.713 1.403 2.092 1.00 98.38 245 PRO A CA 1
ATOM 1878 C C . PRO A 1 245 ? -20.239 2.743 2.669 1.00 98.38 245 PRO A C 1
ATOM 1880 O O . PRO A 1 245 ? -20.200 2.918 3.886 1.00 98.38 245 PRO A O 1
ATOM 1883 N N . GLY A 1 246 ? -19.876 3.683 1.795 1.00 96.88 246 GLY A N 1
ATOM 1884 C CA . GLY A 1 246 ? -19.286 4.967 2.195 1.00 96.88 246 GLY A CA 1
ATOM 1885 C C . GLY A 1 246 ? -17.795 4.911 2.550 1.00 96.88 246 GLY A C 1
ATOM 1886 O O . GLY A 1 246 ? -17.251 5.929 2.971 1.00 96.88 246 GLY A O 1
ATOM 1887 N N . GLY A 1 247 ? -17.142 3.756 2.382 1.00 98.25 247 GLY A N 1
ATOM 1888 C CA . GLY A 1 247 ? -15.691 3.625 2.475 1.00 98.25 247 GLY A CA 1
ATOM 1889 C C . GLY A 1 247 ? -14.961 4.335 1.331 1.00 98.25 247 GLY A C 1
ATOM 1890 O O . GLY A 1 247 ? -15.571 4.770 0.349 1.00 98.25 247 GLY A O 1
ATOM 1891 N N . LYS A 1 248 ? -13.640 4.453 1.462 1.00 98.50 248 LYS A N 1
ATOM 1892 C CA . LYS A 1 248 ? -12.775 5.146 0.499 1.00 98.50 248 LYS A CA 1
ATOM 1893 C C . LYS A 1 248 ? -12.049 4.135 -0.380 1.00 98.50 248 LYS A C 1
ATOM 1895 O O . LYS A 1 248 ? -11.386 3.232 0.122 1.00 98.50 248 LYS A O 1
ATOM 1900 N N . PHE A 1 249 ? -12.172 4.305 -1.689 1.00 97.50 249 PHE A N 1
ATOM 1901 C CA . PHE A 1 249 ? -11.437 3.534 -2.685 1.00 97.50 249 PHE A CA 1
ATOM 1902 C C . PHE A 1 249 ? -10.374 4.426 -3.323 1.00 97.50 249 PHE A C 1
ATOM 1904 O O . PHE A 1 249 ? -10.700 5.527 -3.771 1.00 97.50 249 PHE A O 1
ATOM 1911 N N . VAL A 1 250 ? -9.126 3.960 -3.357 1.00 96.31 250 VAL A N 1
ATOM 1912 C CA . VAL A 1 250 ? -7.994 4.694 -3.935 1.00 96.31 250 VAL A CA 1
ATOM 1913 C C . VAL A 1 250 ? -7.208 3.766 -4.854 1.00 96.31 250 VAL A C 1
ATOM 1915 O O . VAL A 1 250 ? -6.746 2.714 -4.411 1.00 96.31 250 VAL A O 1
ATOM 1918 N N . MET A 1 251 ? -7.067 4.164 -6.120 1.00 91.50 251 MET A N 1
ATOM 1919 C CA . MET A 1 251 ? -6.304 3.476 -7.164 1.00 91.50 251 MET A CA 1
ATOM 1920 C C . MET A 1 251 ? -5.709 4.489 -8.136 1.00 91.50 251 MET A C 1
ATOM 1922 O O . MET A 1 251 ? -6.420 5.480 -8.429 1.00 91.50 251 MET A O 1
#